Protein AF-A0A969K5K8-F1 (afdb_monomer_lite)

Secondary structure (DSSP, 8-state):
--------GGG-HHHHHHHHHHHHHHHHHHHHHHH-TTPPPEEEEEEEE-STTT--GGGTTSTT-HHHHHHHHHHHHHHHHHHH-SSPPEEEEEEESSSEEESSSS-BS-HHHHHHHHHHHHT-TTHHHHH-TT---HHHHHHHHHHHHHT--SSEEEEEEEE-S--SSPPPHHHHHHHHHTTPEEEEEEESS--HHHHHHHHHHHHTT--EEEE-GGGHHHIIIIIIHHHHT--HHHHHHHHHHHHHHHHHHTHHHIIIIIIIIIT---HHHHHHHHHHHHHHHHHHHHHHHHHHT--TTT---

Foldseek 3Di:
DPPPPCDPLCVDCLQVVLVVLLVVLVVQLVCCVPVVPLFFAAAEEEEEEPACVQHDLVCCCPPPGLNVLVLLLLLLLLVLQVPPDPFGHFYWYWYAFPAIDTLDPARDRNSVNSNVSNVVSSPPPCNCVRRVRNAGDVLNSLVVSLVRQLVDPRGAAEYEYEEQADHPDADDPVSLVVCVVSLYAYAYEHEHDDDPRLVVSQVSNVVSPHYYDYDHSVCSNVCSNPPRSCVNRDSVLSSLVSVLSSVLSVLSSCLVVQLPCPCCNPVVHDSVVSSVVSVVSSVVSNVVSVVCSCPPSRHCVVPSD

pLDDT: mean 87.35, std 10.32, range [35.12, 98.0]

Radius of gyration: 26.22 Å; chains: 1; bounding box: 60×34×88 Å

Sequence (305 aa):
MIHARSSPHFENPLFSVPAIALGLCLAIALLSALLGLGRPKVAVAIAIDLSSSTGNLAAYAEPGTLMNQEIEAVQAYLQQSSSTLKQPNEVKIFGFGGQTVPLTSGFLTDPKAAEAELIAKLDDSTLGSVLQPDSTNMNLAIAEASNALLQVQDRCRELLVVTDGNPTQPLEPQTLTQVIAQGIKINSIFVGVPDADLAKLGQMSTSTGGLLLASEASQLASSFKEKLFGNINSNIKWIIFWLGMAWISLMWMLILPLDRWVFQGMFGLKIDLAGRAALANALFWTTATLSVLWKVSGIPFINAC

Structure (mmCIF, N/CA/C/O backbone):
data_AF-A0A969K5K8-F1
#
_entry.id   AF-A0A969K5K8-F1
#
loop_
_atom_site.group_PDB
_atom_site.id
_atom_site.type_symbol
_atom_site.label_atom_id
_atom_site.label_alt_id
_atom_site.label_comp_id
_atom_site.label_asym_id
_atom_site.label_entity_id
_atom_site.label_seq_id
_atom_site.pdbx_PDB_ins_code
_atom_site.Cartn_x
_atom_site.Cartn_y
_atom_site.Cartn_z
_atom_site.occupancy
_atom_site.B_iso_or_equiv
_atom_site.auth_seq_id
_atom_site.auth_comp_id
_atom_site.auth_asym_id
_atom_site.auth_atom_id
_atom_site.pdbx_PDB_model_num
ATOM 1 N N . MET A 1 1 ? -31.318 1.787 59.613 1.00 35.84 1 MET A N 1
ATOM 2 C CA . MET A 1 1 ? -30.021 2.052 58.954 1.00 35.84 1 MET A CA 1
ATOM 3 C C . MET A 1 1 ? -29.475 0.732 58.443 1.00 35.84 1 MET A C 1
ATOM 5 O O . MET A 1 1 ? -28.943 -0.039 59.225 1.00 35.84 1 MET A O 1
ATOM 9 N N . ILE A 1 2 ? -29.684 0.426 57.163 1.00 35.12 2 ILE A N 1
ATOM 10 C CA . ILE A 1 2 ? -29.052 -0.731 56.524 1.00 35.12 2 ILE A CA 1
ATOM 11 C C . ILE A 1 2 ? -27.694 -0.231 56.040 1.00 35.12 2 ILE A C 1
ATOM 13 O O . ILE A 1 2 ? -27.636 0.675 55.211 1.00 35.12 2 ILE A O 1
ATOM 17 N N . HIS A 1 3 ? -26.609 -0.756 56.610 1.00 35.88 3 HIS A N 1
ATOM 18 C CA . HIS A 1 3 ? -25.269 -0.562 56.071 1.00 35.88 3 HIS A CA 1
ATOM 19 C C . HIS A 1 3 ? -25.241 -1.140 54.654 1.00 35.88 3 HIS A C 1
ATOM 21 O O . HIS A 1 3 ? -25.152 -2.353 54.466 1.00 35.88 3 HIS A O 1
ATOM 27 N N . ALA A 1 4 ? -25.352 -0.265 53.654 1.00 42.31 4 ALA A N 1
ATOM 28 C CA . ALA A 1 4 ? -25.034 -0.598 52.280 1.00 42.31 4 ALA A CA 1
ATOM 29 C C . ALA A 1 4 ? -23.541 -0.928 52.246 1.00 42.31 4 ALA A C 1
ATOM 31 O O . ALA A 1 4 ? -22.690 -0.041 52.274 1.00 42.31 4 ALA A O 1
ATOM 32 N N . ARG A 1 5 ? -23.227 -2.225 52.263 1.00 43.91 5 ARG A N 1
ATOM 33 C CA . ARG A 1 5 ? -21.885 -2.729 52.000 1.00 43.91 5 ARG A CA 1
ATOM 34 C C . ARG A 1 5 ? -21.534 -2.234 50.598 1.00 43.91 5 ARG A C 1
ATOM 36 O O . ARG A 1 5 ? -22.130 -2.682 49.623 1.00 43.91 5 ARG A O 1
ATOM 43 N N . SER A 1 6 ? -20.659 -1.237 50.508 1.00 52.44 6 SER A N 1
ATOM 44 C CA . SER A 1 6 ? -20.135 -0.752 49.238 1.00 52.44 6 SER A CA 1
ATOM 45 C C . SER A 1 6 ? -19.248 -1.852 48.669 1.00 52.44 6 SER A C 1
ATOM 47 O O . SER A 1 6 ? -18.047 -1.889 48.939 1.00 52.44 6 SER A O 1
ATOM 49 N N . SER A 1 7 ? -19.846 -2.799 47.949 1.00 52.22 7 SER A N 1
ATOM 50 C CA . SER A 1 7 ? -19.086 -3.718 47.112 1.00 52.22 7 SER A CA 1
ATOM 51 C C . SER A 1 7 ? -18.208 -2.859 46.202 1.00 52.22 7 SER A C 1
ATOM 53 O O . SER A 1 7 ? -18.736 -1.928 45.577 1.00 52.22 7 SER A O 1
ATOM 55 N N . PRO A 1 8 ? -16.886 -3.085 46.156 1.00 59.41 8 PRO A N 1
ATOM 56 C CA . PRO A 1 8 ? -16.021 -2.315 45.280 1.00 59.41 8 PRO A CA 1
ATOM 57 C C . PRO A 1 8 ? -16.555 -2.442 43.851 1.00 59.41 8 PRO A C 1
ATOM 59 O O . PRO A 1 8 ? -16.909 -3.533 43.410 1.00 59.41 8 PRO A O 1
ATOM 62 N N . HIS A 1 9 ? -16.646 -1.323 43.126 1.00 59.84 9 HIS A N 1
ATOM 63 C CA . HIS A 1 9 ? -17.237 -1.260 41.779 1.00 59.84 9 HIS A CA 1
ATOM 64 C C . HIS A 1 9 ? -16.674 -2.314 40.801 1.00 59.84 9 HIS A C 1
ATOM 66 O O . HIS A 1 9 ? -17.359 -2.704 39.859 1.00 59.84 9 HIS A O 1
ATOM 72 N N . PHE A 1 10 ? -15.467 -2.819 41.073 1.00 59.81 10 PHE A N 1
ATOM 73 C CA . PHE A 1 10 ? -14.793 -3.904 40.363 1.00 59.81 10 PHE A CA 1
ATOM 74 C C . PHE A 1 10 ? -15.482 -5.275 40.429 1.00 59.81 10 PHE A C 1
ATOM 76 O O . PHE A 1 10 ? -15.247 -6.092 39.548 1.00 59.81 10 PHE A O 1
ATOM 83 N N . GLU A 1 11 ? -16.333 -5.552 41.417 1.00 72.38 11 GLU A N 1
ATOM 84 C CA . GLU A 1 11 ? -17.063 -6.829 41.485 1.00 72.38 11 GLU A CA 1
ATOM 85 C C . GLU A 1 11 ? -18.333 -6.828 40.622 1.00 72.38 11 GLU A C 1
ATOM 87 O O . GLU A 1 11 ? -18.906 -7.885 40.367 1.00 72.38 11 GLU A O 1
ATOM 92 N N . ASN A 1 12 ? -18.785 -5.661 40.144 1.00 81.44 12 ASN A N 1
ATOM 93 C CA . ASN A 1 12 ? -19.979 -5.575 39.312 1.00 81.44 12 ASN A CA 1
ATOM 94 C C . ASN A 1 12 ? -19.656 -5.976 37.857 1.00 81.44 12 ASN A C 1
ATOM 96 O O . ASN A 1 12 ? -18.869 -5.277 37.213 1.00 81.44 12 ASN A O 1
ATOM 100 N N . PRO A 1 13 ? -20.301 -7.020 37.294 1.00 86.06 13 PRO A N 1
ATOM 101 C CA . PRO A 1 13 ? -20.073 -7.456 35.913 1.00 86.06 13 PRO A CA 1
ATOM 102 C C . PRO A 1 13 ? -20.296 -6.362 34.862 1.00 86.06 13 PRO A C 1
ATOM 104 O O . PRO A 1 13 ? -19.615 -6.350 33.840 1.00 86.06 13 PRO A O 1
ATOM 107 N N . LEU A 1 14 ? -21.204 -5.412 35.124 1.00 84.50 14 LEU A N 1
ATOM 108 C CA . LEU A 1 14 ? -21.476 -4.268 34.242 1.00 84.50 14 LEU A CA 1
ATOM 109 C C . LEU A 1 14 ? -20.302 -3.285 34.155 1.00 84.50 14 LEU A C 1
ATOM 111 O O . LEU A 1 14 ? -20.265 -2.463 33.247 1.00 84.50 14 LEU A O 1
ATOM 115 N N . PHE A 1 15 ? -19.353 -3.359 35.086 1.00 87.69 15 PHE A N 1
ATOM 116 C CA . PHE A 1 15 ? -18.132 -2.564 35.075 1.00 87.69 15 PHE A CA 1
ATOM 117 C C . PHE A 1 15 ? -16.907 -3.413 34.730 1.00 87.69 15 PHE A C 1
ATOM 119 O O . PHE A 1 15 ? -16.111 -3.022 33.879 1.00 87.69 15 PHE A O 1
ATOM 126 N N . SER A 1 16 ? -16.757 -4.586 35.351 1.00 89.19 16 SER A N 1
ATOM 127 C CA . SER A 1 16 ? -15.554 -5.411 35.216 1.00 89.19 16 SER A CA 1
ATOM 128 C C . SER A 1 16 ? -15.386 -6.018 33.827 1.00 89.19 16 SER A C 1
ATOM 130 O O . SER A 1 16 ? -14.277 -5.992 33.296 1.00 89.19 16 SER A O 1
ATOM 132 N N . VAL A 1 17 ? -16.462 -6.501 33.195 1.00 92.12 17 VAL A N 1
ATOM 133 C CA . VAL A 1 17 ? -16.381 -7.078 31.843 1.00 92.12 17 VAL A CA 1
ATOM 134 C C . VAL A 1 17 ? -15.990 -6.012 30.809 1.00 92.12 17 VAL A C 1
ATOM 136 O O . VAL A 1 17 ? -15.003 -6.230 30.100 1.00 92.12 17 VAL A O 1
ATOM 139 N N . PRO A 1 18 ? -16.654 -4.837 30.738 1.00 93.56 18 PRO A N 1
ATOM 140 C CA . PRO A 1 18 ? -16.216 -3.769 29.840 1.00 93.56 18 PRO A CA 1
ATOM 141 C C . PRO A 1 18 ? -14.815 -3.238 30.159 1.00 93.56 18 PRO A C 1
ATOM 143 O O . PRO A 1 18 ? -14.067 -2.928 29.238 1.00 93.56 18 PRO A O 1
ATOM 146 N N . ALA A 1 19 ? -14.418 -3.174 31.435 1.00 93.25 19 ALA A N 1
ATOM 147 C CA . ALA A 1 19 ? -13.073 -2.741 31.817 1.00 93.25 19 ALA A CA 1
ATOM 148 C C . ALA A 1 19 ? -11.980 -3.714 31.334 1.00 93.25 19 ALA A C 1
ATOM 150 O O . ALA A 1 19 ? -10.950 -3.277 30.820 1.00 93.25 19 ALA A O 1
ATOM 151 N N . ILE A 1 20 ? -12.207 -5.029 31.443 1.00 94.75 20 ILE A N 1
ATOM 152 C CA . ILE A 1 20 ? -11.295 -6.046 30.894 1.00 94.75 20 ILE A CA 1
ATOM 153 C C . ILE A 1 20 ? -11.230 -5.923 29.368 1.00 94.75 20 ILE A C 1
ATOM 155 O O . ILE A 1 20 ? -10.137 -5.893 28.802 1.00 94.75 20 ILE A O 1
ATOM 159 N N . ALA A 1 21 ? -12.383 -5.801 28.701 1.00 96.56 21 ALA A N 1
ATOM 160 C CA . ALA A 1 21 ? -12.446 -5.632 27.251 1.00 96.56 21 ALA A CA 1
ATOM 161 C C . ALA A 1 21 ? -11.709 -4.365 26.782 1.00 96.56 21 ALA A C 1
ATOM 163 O O . ALA A 1 21 ? -10.950 -4.426 25.815 1.00 96.56 21 ALA A O 1
ATOM 164 N N . LEU A 1 22 ? -11.859 -3.249 27.502 1.00 97.38 22 LEU A N 1
ATOM 165 C CA . LEU A 1 22 ? -11.126 -2.006 27.262 1.00 97.38 22 LEU A CA 1
ATOM 166 C C . LEU A 1 22 ? -9.614 -2.235 27.342 1.00 97.38 22 LEU A C 1
ATOM 168 O O . LEU A 1 22 ? -8.892 -1.878 26.412 1.00 97.38 22 LEU A O 1
ATOM 172 N N . GLY A 1 23 ? -9.142 -2.860 28.427 1.00 97.25 23 GLY A N 1
ATOM 173 C CA . GLY A 1 23 ? -7.725 -3.166 28.620 1.00 97.25 23 GLY A CA 1
ATOM 174 C C . GLY A 1 23 ? -7.155 -4.034 27.498 1.00 97.25 23 GLY A C 1
ATOM 175 O O . GLY A 1 23 ? -6.094 -3.721 26.957 1.00 97.25 23 GLY A O 1
ATOM 176 N N . LEU A 1 24 ? -7.886 -5.074 27.088 1.00 97.25 24 LEU A N 1
ATOM 177 C CA . LEU A 1 24 ? -7.495 -5.937 25.972 1.00 97.25 24 LEU A CA 1
ATOM 178 C C . LEU A 1 24 ? -7.455 -5.176 24.642 1.00 97.25 24 LEU A C 1
ATOM 180 O O . LEU A 1 24 ? -6.465 -5.274 23.922 1.00 97.25 24 LEU A O 1
ATOM 184 N N . CYS A 1 25 ? -8.483 -4.387 24.321 1.00 97.19 25 CYS A N 1
ATOM 185 C CA . CYS A 1 25 ? -8.526 -3.617 23.075 1.00 97.19 25 CYS A CA 1
ATOM 186 C C . CYS A 1 25 ? -7.370 -2.612 22.991 1.00 97.19 25 CYS A C 1
ATOM 188 O O . CYS A 1 25 ? -6.716 -2.516 21.955 1.00 97.19 25 CYS A O 1
ATOM 190 N N . LEU A 1 26 ? -7.069 -1.905 24.086 1.00 97.69 26 LEU A N 1
ATOM 191 C CA . LEU A 1 26 ? -5.940 -0.973 24.149 1.00 97.69 26 LEU A CA 1
ATOM 192 C C . LEU A 1 26 ? -4.594 -1.692 24.024 1.00 97.69 26 LEU A C 1
ATOM 194 O O . LEU A 1 26 ? -3.724 -1.227 23.288 1.00 97.69 26 LEU A O 1
ATOM 198 N N . ALA A 1 27 ? -4.428 -2.838 24.689 1.00 96.75 27 ALA A N 1
ATOM 199 C CA . ALA A 1 27 ? -3.219 -3.643 24.567 1.00 96.75 27 ALA A CA 1
ATOM 200 C C . ALA A 1 27 ? -3.011 -4.118 23.121 1.00 96.75 27 ALA A C 1
ATOM 202 O O . ALA A 1 27 ? -1.913 -3.983 22.586 1.00 96.75 27 ALA A O 1
ATOM 203 N N . ILE A 1 28 ? -4.059 -4.608 22.451 1.00 95.50 28 ILE A N 1
ATOM 204 C CA . ILE A 1 28 ? -3.964 -5.055 21.056 1.00 95.50 28 ILE A CA 1
ATOM 205 C C . ILE A 1 28 ? -3.717 -3.870 20.110 1.00 95.50 28 ILE A C 1
ATOM 207 O O . ILE A 1 28 ? -2.905 -3.997 19.192 1.00 95.50 28 ILE A O 1
ATOM 211 N N . ALA A 1 29 ? -4.343 -2.709 20.334 1.00 95.12 29 ALA A N 1
ATOM 212 C CA . ALA A 1 29 ? -4.074 -1.495 19.559 1.00 95.12 29 ALA A CA 1
ATOM 213 C C . ALA A 1 29 ? -2.600 -1.072 19.676 1.00 95.12 29 ALA A C 1
ATOM 215 O O . ALA A 1 29 ? -1.947 -0.812 18.664 1.00 95.12 29 ALA A O 1
ATOM 216 N N . LEU A 1 30 ? -2.056 -1.077 20.897 1.00 95.25 30 LEU A N 1
ATOM 217 C CA . LEU A 1 30 ? -0.656 -0.754 21.163 1.00 95.25 30 LEU A CA 1
ATOM 218 C C . LEU A 1 30 ? 0.293 -1.770 20.517 1.00 95.25 30 LEU A C 1
ATOM 220 O O . LEU A 1 30 ? 1.249 -1.381 19.852 1.00 95.25 30 LEU A O 1
ATOM 224 N N . LEU A 1 31 ? 0.019 -3.068 20.658 1.00 92.75 31 LEU A N 1
ATOM 225 C CA . LEU A 1 31 ? 0.810 -4.118 20.012 1.00 92.75 31 LEU A CA 1
ATOM 226 C C . LEU A 1 31 ? 0.747 -4.014 18.485 1.00 92.75 31 LEU A C 1
ATOM 228 O O . LEU A 1 31 ? 1.755 -4.232 17.817 1.00 92.75 31 LEU A O 1
ATOM 232 N N . SER A 1 32 ? -0.403 -3.636 17.925 1.00 91.06 32 SER A N 1
ATOM 233 C CA . SER A 1 32 ? -0.538 -3.369 16.491 1.00 91.06 32 SER A CA 1
ATOM 234 C C . SER A 1 32 ? 0.348 -2.197 16.075 1.00 91.06 32 SER A C 1
ATOM 236 O O . SER A 1 32 ? 1.109 -2.333 15.120 1.00 91.06 32 SER A O 1
ATOM 238 N N . ALA A 1 33 ? 0.342 -1.093 16.821 1.00 89.50 33 ALA A N 1
ATOM 239 C CA . ALA A 1 33 ? 1.194 0.061 16.538 1.00 89.50 33 ALA A CA 1
ATOM 240 C C . ALA A 1 33 ? 2.699 -0.253 16.651 1.00 89.50 33 ALA A C 1
ATOM 242 O O . ALA A 1 33 ? 3.472 0.138 15.781 1.00 89.50 33 ALA A O 1
ATOM 243 N N . LEU A 1 34 ? 3.117 -0.983 17.691 1.00 90.19 34 LEU A N 1
ATOM 244 C CA . LEU A 1 34 ? 4.534 -1.249 17.969 1.00 90.19 34 LEU A CA 1
ATOM 245 C C . LEU A 1 34 ? 5.121 -2.389 17.130 1.00 90.19 34 LEU A C 1
ATOM 247 O O . LEU A 1 34 ? 6.271 -2.316 16.707 1.00 90.19 34 LEU A O 1
ATOM 251 N N . LEU A 1 35 ? 4.356 -3.460 16.908 1.00 88.44 35 LEU A N 1
ATOM 252 C CA . LEU A 1 35 ? 4.847 -4.681 16.259 1.00 88.44 35 LEU A CA 1
ATOM 253 C C . LEU A 1 35 ? 4.376 -4.826 14.808 1.00 88.44 35 LEU A C 1
ATOM 255 O O . LEU A 1 35 ? 4.747 -5.796 14.145 1.00 88.44 35 LEU A O 1
ATOM 259 N N . GLY A 1 36 ? 3.536 -3.909 14.320 1.00 84.38 36 GLY A N 1
ATOM 260 C CA . GLY A 1 36 ? 2.937 -4.014 12.992 1.00 84.38 36 GLY A CA 1
ATOM 261 C C . GLY A 1 36 ? 1.972 -5.197 12.868 1.00 84.38 36 GLY A C 1
ATOM 262 O O . GLY A 1 36 ? 1.890 -5.807 11.801 1.00 84.38 36 GLY A O 1
ATOM 263 N N . LEU A 1 37 ? 1.270 -5.578 13.945 1.00 85.62 37 LEU A N 1
ATOM 264 C CA . LEU A 1 37 ? 0.261 -6.640 13.853 1.00 85.62 37 LEU A CA 1
ATOM 265 C C . LEU A 1 37 ? -0.858 -6.215 12.901 1.00 85.62 37 LEU A C 1
ATOM 267 O O . LEU A 1 37 ? -1.335 -5.082 12.956 1.00 85.62 37 LEU A O 1
ATOM 271 N N . GLY A 1 38 ? -1.261 -7.135 12.026 1.00 84.50 38 GLY A N 1
ATOM 272 C CA . GLY A 1 38 ? -2.307 -6.883 11.040 1.00 84.50 38 GLY A CA 1
ATOM 273 C C . GLY A 1 38 ? -1.844 -6.155 9.775 1.00 84.50 38 GLY A C 1
ATOM 274 O O . GLY A 1 38 ? -2.692 -5.752 8.984 1.00 84.50 38 GLY A O 1
ATOM 275 N N . ARG A 1 39 ? -0.531 -5.986 9.546 1.00 88.88 39 ARG A N 1
ATOM 276 C CA . ARG A 1 39 ? -0.039 -5.539 8.231 1.00 88.88 39 ARG A CA 1
ATOM 277 C C . ARG A 1 39 ? -0.521 -6.504 7.137 1.00 88.88 39 ARG A C 1
ATOM 279 O O . ARG A 1 39 ? -0.385 -7.719 7.324 1.00 88.88 39 ARG A O 1
ATOM 286 N N . PRO A 1 40 ? -1.090 -5.996 6.032 1.00 88.94 40 PRO A N 1
ATOM 287 C CA . PRO A 1 40 ? -1.566 -6.849 4.956 1.00 88.94 40 PRO A CA 1
ATOM 288 C C . PRO A 1 40 ? -0.398 -7.526 4.237 1.00 88.94 40 PRO A C 1
ATOM 290 O O . PRO A 1 40 ? 0.715 -7.002 4.194 1.00 88.94 40 PRO A O 1
ATOM 293 N N . LYS A 1 41 ? -0.663 -8.682 3.627 1.00 91.69 41 LYS A N 1
ATOM 294 C CA . LYS A 1 41 ? 0.229 -9.217 2.597 1.00 91.69 41 LYS A CA 1
ATOM 295 C C . LYS A 1 41 ? -0.027 -8.437 1.318 1.00 91.69 41 LYS A C 1
ATOM 297 O O . LYS A 1 41 ? -1.180 -8.330 0.906 1.00 91.69 41 LYS A O 1
ATOM 302 N N . VAL A 1 42 ? 1.022 -7.926 0.687 1.00 94.69 42 VAL A N 1
ATOM 303 C CA . VAL A 1 42 ? 0.882 -7.079 -0.501 1.00 94.69 42 VAL A CA 1
ATOM 304 C C . VAL A 1 42 ? 1.589 -7.707 -1.697 1.00 94.69 42 VAL A C 1
ATOM 306 O O . VAL A 1 42 ? 2.637 -8.347 -1.550 1.00 94.69 42 VAL A O 1
ATOM 309 N N . ALA A 1 43 ? 0.975 -7.542 -2.865 1.00 96.75 43 ALA A N 1
ATOM 310 C CA . ALA A 1 43 ? 1.567 -7.716 -4.178 1.00 96.75 43 ALA A CA 1
ATOM 311 C C . ALA A 1 43 ? 1.606 -6.356 -4.882 1.00 96.75 43 ALA A C 1
ATOM 313 O O . ALA A 1 43 ? 0.588 -5.666 -4.962 1.00 96.75 43 ALA A O 1
ATOM 314 N N . VAL A 1 44 ? 2.785 -5.968 -5.356 1.00 96.81 44 VAL A N 1
ATOM 315 C CA . VAL A 1 44 ? 3.048 -4.658 -5.942 1.00 96.81 44 VAL A CA 1
ATOM 316 C C . VAL A 1 44 ? 3.544 -4.829 -7.363 1.00 96.81 44 VAL A C 1
ATOM 318 O O . VAL A 1 44 ? 4.590 -5.434 -7.590 1.00 96.81 44 VAL A O 1
ATOM 321 N N . ALA A 1 45 ? 2.793 -4.297 -8.321 1.00 97.62 45 ALA A N 1
ATOM 322 C CA . ALA A 1 45 ? 3.292 -4.113 -9.674 1.00 97.62 45 ALA A CA 1
ATOM 323 C C . ALA A 1 45 ? 3.843 -2.692 -9.789 1.00 97.62 45 ALA A C 1
ATOM 325 O O . ALA A 1 45 ? 3.118 -1.742 -9.511 1.00 97.62 45 ALA A O 1
ATOM 326 N N . ILE A 1 46 ? 5.111 -2.543 -10.159 1.00 96.62 46 ILE A N 1
ATOM 327 C CA . ILE A 1 46 ? 5.750 -1.239 -10.351 1.00 96.62 46 ILE A CA 1
ATOM 328 C C . ILE A 1 46 ? 5.924 -1.025 -11.852 1.00 96.62 46 ILE A C 1
ATOM 330 O O . ILE A 1 46 ? 6.637 -1.794 -12.485 1.00 96.62 46 ILE A O 1
ATOM 334 N N . ALA A 1 47 ? 5.268 -0.017 -12.415 1.00 95.56 47 ALA A N 1
ATOM 335 C CA . ALA A 1 47 ? 5.405 0.410 -13.800 1.00 95.56 47 ALA A CA 1
ATOM 336 C C . ALA A 1 47 ? 6.251 1.689 -13.849 1.00 95.56 47 ALA A C 1
ATOM 338 O O . ALA A 1 47 ? 5.849 2.715 -13.296 1.00 95.56 47 ALA A O 1
ATOM 339 N N . ILE A 1 48 ? 7.417 1.59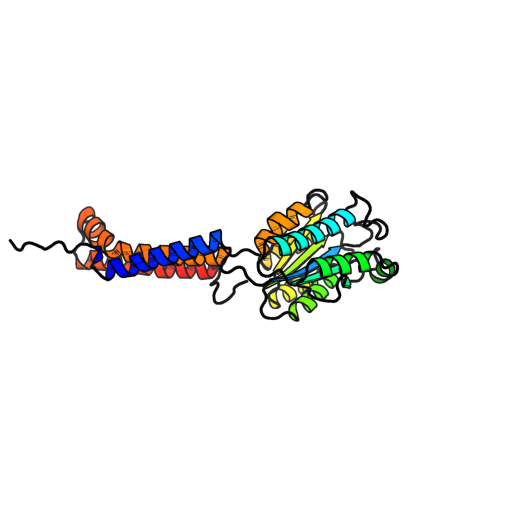6 -14.484 1.00 93.38 48 ILE A N 1
ATOM 340 C CA . ILE A 1 48 ? 8.414 2.663 -14.603 1.00 93.38 48 ILE A CA 1
ATOM 341 C C . ILE A 1 48 ? 8.422 3.175 -16.042 1.00 93.38 48 ILE A C 1
ATOM 343 O O . ILE A 1 48 ? 8.470 2.372 -16.978 1.00 93.38 48 ILE A O 1
ATOM 347 N N . ASP A 1 49 ? 8.372 4.490 -16.207 1.00 90.12 49 ASP A N 1
ATOM 348 C CA . ASP A 1 49 ? 8.398 5.147 -17.508 1.00 90.12 49 ASP A CA 1
ATOM 349 C C . ASP A 1 49 ? 9.828 5.177 -18.063 1.00 90.12 49 ASP A C 1
ATOM 351 O O . ASP A 1 49 ? 10.689 5.920 -17.607 1.00 90.12 49 ASP A O 1
ATOM 355 N N . LEU A 1 50 ? 10.098 4.335 -19.058 1.00 89.25 50 LEU A N 1
ATOM 356 C CA . LEU A 1 50 ? 11.399 4.223 -19.725 1.00 89.25 50 LEU A CA 1
ATOM 357 C C . LEU A 1 50 ? 11.361 4.827 -21.138 1.00 89.25 50 LEU A C 1
ATOM 359 O O . LEU A 1 50 ? 12.129 4.420 -22.017 1.00 89.25 50 LEU A O 1
ATOM 363 N N . SER A 1 51 ? 10.416 5.735 -21.389 1.00 83.88 51 SER A N 1
ATOM 364 C CA . SER A 1 51 ? 10.319 6.456 -22.655 1.00 83.88 51 SER A CA 1
ATOM 365 C C . SER A 1 51 ? 11.465 7.460 -22.830 1.00 83.88 51 SER A C 1
ATOM 367 O O . SER A 1 51 ? 12.178 7.822 -21.896 1.00 83.88 51 SER A O 1
ATOM 369 N N . SER A 1 52 ? 11.682 7.934 -24.056 1.00 78.06 52 SER A N 1
ATOM 370 C CA . SER A 1 52 ? 12.789 8.840 -24.367 1.00 78.06 52 SER A CA 1
ATOM 371 C C . SER A 1 52 ? 12.647 10.217 -23.709 1.00 78.06 52 SER A C 1
ATOM 373 O O . SER A 1 52 ? 13.633 10.956 -23.645 1.00 78.06 52 SER A O 1
ATOM 375 N N . SER A 1 53 ? 11.467 10.555 -23.172 1.00 69.31 53 SER A N 1
ATOM 376 C CA . SER A 1 53 ? 11.271 11.753 -22.350 1.00 69.31 53 SER A CA 1
ATOM 377 C C . SER A 1 53 ? 11.877 11.619 -20.949 1.00 69.31 53 SER A C 1
ATOM 379 O O . SER A 1 53 ? 12.328 12.627 -20.401 1.00 69.31 53 SER A O 1
ATOM 381 N N . THR A 1 54 ? 12.005 10.396 -20.415 1.00 57.97 54 THR A N 1
ATOM 382 C CA . THR A 1 54 ? 12.648 10.133 -19.115 1.00 57.97 54 THR A CA 1
ATOM 383 C C . THR A 1 54 ? 14.157 9.898 -19.211 1.00 57.97 54 THR A C 1
ATOM 385 O O . THR A 1 54 ? 14.882 10.018 -18.216 1.00 57.97 54 THR A O 1
ATOM 388 N N . GLY A 1 55 ? 14.668 9.645 -20.419 1.00 65.56 55 GLY A N 1
ATOM 389 C CA . GLY A 1 55 ? 16.095 9.607 -20.727 1.00 65.56 55 GLY A CA 1
ATOM 390 C C . GLY A 1 55 ? 16.456 8.614 -21.833 1.00 65.56 55 GLY A C 1
ATOM 391 O O . GLY A 1 55 ? 15.604 8.004 -22.469 1.00 65.56 55 GLY A O 1
ATOM 392 N N . ASN A 1 56 ? 17.755 8.433 -22.078 1.00 74.81 56 ASN A N 1
ATOM 393 C CA . ASN A 1 56 ? 18.243 7.368 -22.958 1.00 74.81 56 ASN A CA 1
ATOM 394 C C . ASN A 1 56 ? 18.432 6.093 -22.138 1.00 74.81 56 ASN A C 1
ATOM 396 O O . ASN A 1 56 ? 19.220 6.121 -21.200 1.00 74.81 56 ASN A O 1
ATOM 400 N N . LEU A 1 57 ? 17.799 4.980 -22.528 1.00 77.25 57 LEU A N 1
ATOM 401 C CA . LEU A 1 57 ? 17.925 3.680 -21.858 1.00 77.25 57 LEU A CA 1
ATOM 402 C C . LEU A 1 57 ? 19.390 3.266 -21.610 1.00 77.25 57 LEU A C 1
ATOM 404 O O . LEU A 1 57 ? 19.700 2.718 -20.563 1.00 77.25 57 LEU A O 1
ATOM 408 N N . ALA A 1 58 ? 20.314 3.601 -22.518 1.00 72.81 58 ALA A N 1
ATOM 409 C CA . ALA A 1 58 ? 21.745 3.321 -22.351 1.00 72.81 58 ALA A CA 1
ATOM 410 C C . ALA A 1 58 ? 22.409 4.085 -21.182 1.00 72.81 58 ALA A C 1
ATOM 412 O O . ALA A 1 58 ? 23.498 3.720 -20.749 1.00 72.81 58 ALA A O 1
ATOM 413 N N . ALA A 1 59 ? 21.754 5.130 -20.674 1.00 70.94 59 ALA A N 1
ATOM 414 C CA . ALA A 1 59 ? 22.200 5.998 -19.589 1.00 70.94 59 ALA A CA 1
ATOM 415 C C . ALA A 1 59 ? 21.450 5.739 -18.265 1.00 70.94 59 ALA A C 1
ATOM 417 O O . ALA A 1 59 ? 21.514 6.559 -17.354 1.00 70.94 59 ALA A O 1
ATOM 418 N N . TYR A 1 60 ? 20.748 4.607 -18.113 1.00 75.94 60 TYR A N 1
ATOM 419 C CA . TYR A 1 60 ? 20.001 4.295 -16.879 1.00 75.94 60 TYR A CA 1
ATOM 420 C C . TYR A 1 60 ? 20.896 4.213 -15.631 1.00 75.94 60 TYR A C 1
ATOM 422 O O . TYR A 1 60 ? 20.445 4.452 -14.511 1.00 75.94 60 TYR A O 1
ATOM 430 N N . ALA A 1 61 ? 22.175 3.892 -15.825 1.00 76.62 61 ALA A N 1
ATOM 431 C CA . ALA A 1 61 ? 23.183 3.860 -14.774 1.00 76.62 61 ALA A CA 1
ATOM 432 C C . ALA A 1 61 ? 23.929 5.199 -14.607 1.00 76.62 61 ALA A C 1
ATOM 434 O O . ALA A 1 61 ? 24.790 5.302 -13.734 1.00 76.62 61 ALA A O 1
ATOM 435 N N . GLU A 1 62 ? 23.647 6.216 -15.432 1.00 81.00 62 GLU A N 1
ATOM 436 C CA . GLU A 1 62 ? 24.290 7.527 -15.326 1.00 81.00 62 GLU A CA 1
ATOM 437 C C . GLU A 1 62 ? 23.672 8.335 -14.172 1.00 81.00 62 GLU A C 1
ATOM 439 O O . GLU A 1 62 ? 22.473 8.647 -14.213 1.00 81.00 62 GLU A O 1
ATOM 444 N N . PRO A 1 63 ? 24.469 8.708 -13.149 1.00 80.31 63 PRO A N 1
ATOM 445 C CA . PRO A 1 63 ? 23.958 9.421 -11.986 1.00 80.31 63 PRO A CA 1
ATOM 446 C C . PRO A 1 63 ? 23.313 10.758 -12.351 1.00 80.31 63 PRO A C 1
ATOM 448 O O . PRO A 1 63 ? 23.871 11.548 -13.112 1.00 80.31 63 PRO A O 1
ATOM 451 N N . GLY A 1 64 ? 22.167 11.046 -11.734 1.00 74.19 64 GLY A N 1
ATOM 452 C CA . GLY A 1 64 ? 21.475 12.330 -11.883 1.00 74.19 64 GLY A CA 1
ATOM 453 C C . GLY A 1 64 ? 20.521 12.419 -13.076 1.00 74.19 64 GLY A C 1
ATOM 454 O O . GLY A 1 64 ? 19.901 13.467 -13.258 1.00 74.19 64 GLY A O 1
ATOM 455 N N . THR A 1 65 ? 20.364 11.345 -13.855 1.00 82.50 65 THR A N 1
ATOM 456 C CA . THR A 1 65 ? 19.266 11.223 -14.826 1.00 82.50 65 THR A CA 1
ATOM 457 C C . THR A 1 65 ? 17.960 10.835 -14.120 1.00 82.50 65 THR A C 1
ATOM 459 O O . THR A 1 65 ? 17.984 10.226 -13.048 1.00 82.50 65 THR A O 1
ATOM 462 N N . LEU A 1 66 ? 16.810 11.184 -14.712 1.00 82.81 66 LEU A N 1
ATOM 463 C CA . LEU A 1 66 ? 15.497 10.832 -14.156 1.00 82.81 66 LEU A CA 1
ATOM 464 C C . LEU A 1 66 ? 15.329 9.311 -14.079 1.00 82.81 66 LEU A C 1
ATOM 466 O O . LEU A 1 66 ? 15.048 8.782 -13.009 1.00 82.81 66 LEU A O 1
ATOM 470 N N . MET A 1 67 ? 15.603 8.608 -15.177 1.00 85.31 67 MET A N 1
ATOM 471 C CA . MET A 1 67 ? 15.545 7.148 -15.208 1.00 85.31 67 MET A CA 1
ATOM 472 C C . MET A 1 67 ? 16.462 6.500 -14.155 1.00 85.31 67 MET A C 1
ATOM 474 O O . MET A 1 67 ? 16.038 5.569 -13.477 1.00 85.31 67 MET A O 1
ATOM 478 N N . ASN A 1 68 ? 17.685 7.003 -13.942 1.00 86.12 68 ASN A N 1
ATOM 479 C CA . ASN A 1 68 ? 18.544 6.497 -12.866 1.00 86.12 68 ASN A CA 1
ATOM 480 C C . ASN A 1 68 ? 17.883 6.636 -11.485 1.00 86.12 68 ASN A C 1
ATOM 482 O O . ASN A 1 68 ? 17.874 5.684 -10.709 1.00 86.12 68 ASN A O 1
ATOM 486 N N . GLN A 1 69 ? 17.263 7.782 -11.204 1.00 86.88 69 GLN A N 1
ATOM 487 C CA . GLN A 1 69 ? 16.573 8.029 -9.936 1.00 86.88 69 GLN A CA 1
ATOM 488 C C . GLN A 1 69 ? 15.312 7.168 -9.766 1.00 86.88 69 GLN A C 1
ATOM 490 O O . GLN A 1 69 ? 14.992 6.763 -8.647 1.00 86.88 69 GLN A O 1
ATOM 495 N N . GLU A 1 70 ? 14.617 6.840 -10.857 1.00 88.25 70 GLU A N 1
ATOM 496 C CA . GLU A 1 70 ? 13.512 5.876 -10.861 1.00 88.25 70 GLU A CA 1
ATOM 497 C C . GLU A 1 70 ? 13.971 4.471 -10.488 1.00 88.25 70 GLU A C 1
ATOM 499 O O . GLU A 1 70 ? 13.389 3.853 -9.590 1.00 88.25 70 GLU A O 1
ATOM 504 N N . ILE A 1 71 ? 15.054 3.996 -11.106 1.00 90.00 71 ILE A N 1
ATOM 505 C CA . ILE A 1 71 ? 15.649 2.699 -10.774 1.00 90.00 71 ILE A CA 1
ATOM 506 C C . ILE A 1 71 ? 16.130 2.679 -9.317 1.00 90.00 71 ILE A C 1
ATOM 508 O O . ILE A 1 71 ? 15.782 1.754 -8.578 1.00 90.00 71 ILE A O 1
ATOM 512 N N . GLU A 1 72 ? 16.832 3.720 -8.859 1.00 89.62 72 GLU A N 1
ATOM 513 C CA . GLU A 1 72 ? 17.273 3.841 -7.463 1.00 89.62 72 GLU A CA 1
ATOM 514 C C . GLU A 1 72 ? 16.096 3.820 -6.478 1.00 89.62 72 GLU A C 1
ATOM 516 O O . GLU A 1 72 ? 16.177 3.203 -5.413 1.00 89.62 72 GLU A O 1
ATOM 521 N N . ALA A 1 73 ? 14.971 4.454 -6.814 1.00 89.25 73 ALA A N 1
ATOM 522 C CA . ALA A 1 73 ? 13.790 4.445 -5.958 1.00 89.25 73 ALA A CA 1
ATOM 523 C C . ALA A 1 73 ? 13.130 3.063 -5.878 1.00 89.25 73 ALA A C 1
ATOM 525 O O . ALA A 1 73 ? 12.682 2.653 -4.800 1.00 89.25 73 ALA A O 1
ATOM 526 N N . VAL A 1 74 ? 13.114 2.312 -6.983 1.00 92.81 74 VAL A N 1
ATOM 527 C CA . VAL A 1 74 ? 12.657 0.917 -6.991 1.00 92.81 74 VAL A CA 1
ATOM 528 C C . VAL A 1 74 ? 13.579 0.041 -6.144 1.00 92.81 74 VAL A C 1
ATOM 530 O O . VAL A 1 74 ? 13.092 -0.710 -5.295 1.00 92.81 74 VAL A O 1
ATOM 533 N N . GLN A 1 75 ? 14.898 0.182 -6.281 1.00 93.12 75 GLN A N 1
ATOM 534 C CA . GLN A 1 75 ? 15.870 -0.522 -5.437 1.00 93.12 75 GLN A CA 1
ATOM 535 C C . GLN A 1 75 ? 15.692 -0.169 -3.954 1.00 93.12 75 GLN A C 1
ATOM 537 O O . GLN A 1 75 ? 15.640 -1.057 -3.099 1.00 93.12 75 GLN A O 1
ATOM 542 N N . ALA A 1 76 ? 15.495 1.112 -3.632 1.00 91.12 76 ALA A N 1
ATOM 543 C CA . ALA A 1 76 ? 15.226 1.563 -2.270 1.00 91.12 76 ALA A CA 1
ATOM 544 C C . ALA A 1 76 ? 13.931 0.954 -1.703 1.00 91.12 76 ALA A C 1
ATOM 546 O O . ALA A 1 76 ? 13.891 0.563 -0.533 1.00 91.12 76 ALA A O 1
ATOM 547 N N . TYR A 1 77 ? 12.882 0.820 -2.520 1.00 92.69 77 TYR A N 1
ATOM 548 C CA . TYR A 1 77 ? 11.644 0.141 -2.137 1.00 92.69 77 TYR A CA 1
ATOM 549 C C . TYR A 1 77 ? 11.869 -1.348 -1.837 1.00 92.69 77 TYR A C 1
ATOM 551 O O . TYR A 1 77 ? 11.426 -1.850 -0.799 1.00 92.69 77 TYR A O 1
ATOM 559 N N . LEU A 1 78 ? 12.594 -2.052 -2.710 1.00 93.56 78 LEU A N 1
ATOM 560 C CA . LEU A 1 78 ? 12.962 -3.461 -2.537 1.00 93.56 78 LEU A CA 1
ATOM 561 C C . LEU A 1 78 ? 13.782 -3.674 -1.248 1.00 93.56 78 LEU A C 1
ATOM 563 O O . LEU A 1 78 ? 13.484 -4.560 -0.434 1.00 93.56 78 LEU A O 1
ATOM 567 N N . GLN A 1 79 ? 14.764 -2.809 -0.996 1.00 92.31 79 GLN A N 1
ATOM 568 C CA . GLN A 1 79 ? 15.576 -2.836 0.219 1.00 92.31 79 GLN A CA 1
ATOM 569 C C . GLN A 1 79 ? 14.749 -2.533 1.482 1.00 92.31 79 GLN A C 1
ATOM 571 O O . GLN A 1 79 ? 14.919 -3.173 2.525 1.00 92.31 79 GLN A O 1
ATOM 576 N N . GLN A 1 80 ? 13.810 -1.591 1.409 1.00 91.12 80 GLN A N 1
ATOM 577 C CA . GLN A 1 80 ? 12.906 -1.288 2.518 1.00 91.12 80 GLN A CA 1
ATOM 578 C C . GLN A 1 80 ? 11.980 -2.477 2.832 1.00 91.12 80 GLN A C 1
ATOM 580 O O . GLN A 1 80 ? 11.769 -2.804 4.003 1.00 91.12 80 GLN A O 1
ATOM 585 N N . SER A 1 81 ? 11.487 -3.169 1.799 1.00 89.81 81 SER A N 1
ATOM 586 C CA . SER A 1 81 ? 10.663 -4.379 1.921 1.00 89.81 81 SER A CA 1
ATOM 587 C C . SER A 1 81 ? 11.384 -5.490 2.691 1.00 89.81 81 SER A C 1
ATOM 589 O O . SER A 1 81 ? 10.833 -6.014 3.659 1.00 89.81 81 SER A O 1
ATOM 591 N N . SER A 1 82 ? 12.643 -5.788 2.342 1.00 89.06 82 SER A N 1
ATOM 592 C CA . SER A 1 82 ? 13.445 -6.809 3.046 1.00 89.06 82 SER A CA 1
ATOM 593 C C . SER A 1 82 ? 13.809 -6.437 4.483 1.00 89.06 82 SER A C 1
ATOM 595 O O . SER A 1 82 ? 13.841 -7.307 5.350 1.00 89.06 82 SER A O 1
ATOM 597 N N . SER A 1 83 ? 14.111 -5.166 4.750 1.00 88.56 83 SER A N 1
ATOM 598 C CA . SER A 1 83 ? 14.613 -4.729 6.060 1.00 88.56 83 SER A CA 1
ATOM 599 C C . SER A 1 83 ? 13.514 -4.474 7.094 1.00 88.56 83 SER A C 1
ATOM 601 O O . SER A 1 83 ? 13.759 -4.600 8.293 1.00 88.56 83 SER A O 1
ATOM 603 N N . THR A 1 84 ? 12.304 -4.115 6.652 1.00 87.44 84 THR A N 1
ATOM 604 C CA . THR A 1 84 ? 11.225 -3.646 7.541 1.00 87.44 84 THR A CA 1
ATOM 605 C C . THR A 1 84 ? 10.082 -4.649 7.703 1.00 87.44 84 THR A C 1
ATOM 607 O O . THR A 1 84 ? 9.362 -4.611 8.710 1.00 87.44 84 THR A O 1
ATOM 610 N N . LEU A 1 85 ? 9.867 -5.540 6.730 1.00 88.81 85 LEU A N 1
ATOM 611 C CA . LEU A 1 85 ? 8.758 -6.495 6.755 1.00 88.81 85 LEU A CA 1
ATOM 612 C C . LEU A 1 85 ? 9.241 -7.883 7.161 1.00 88.81 85 LEU A C 1
ATOM 614 O O . LEU A 1 85 ? 10.235 -8.392 6.659 1.00 88.81 85 LEU A O 1
ATOM 618 N N . LYS A 1 86 ? 8.467 -8.543 8.030 1.00 86.50 86 LYS A N 1
ATOM 619 C CA . LYS A 1 86 ? 8.670 -9.970 8.334 1.00 86.50 86 LYS A CA 1
ATOM 620 C C . LYS A 1 86 ? 8.382 -10.859 7.122 1.00 86.50 86 LYS A C 1
ATOM 622 O O . LYS A 1 86 ? 8.976 -11.920 6.985 1.00 86.50 86 LYS A O 1
ATOM 627 N N . GLN A 1 87 ? 7.432 -10.440 6.290 1.00 87.31 87 GLN A N 1
ATOM 628 C CA . GLN A 1 87 ? 7.110 -11.049 5.006 1.00 87.31 87 GLN A CA 1
ATOM 629 C C . GLN A 1 87 ? 7.205 -9.942 3.958 1.00 87.31 87 GLN A C 1
ATOM 631 O O . GLN A 1 87 ? 6.326 -9.079 3.946 1.00 87.31 87 GLN A O 1
ATOM 636 N N . PRO A 1 88 ? 8.272 -9.919 3.145 1.00 92.56 88 PRO A N 1
ATOM 637 C CA . PRO A 1 88 ? 8.411 -8.946 2.075 1.00 92.56 88 PRO A CA 1
ATOM 638 C C . PRO A 1 88 ? 7.227 -8.982 1.107 1.00 92.56 88 PRO A C 1
ATOM 640 O O . PRO A 1 88 ? 6.561 -10.011 0.924 1.00 92.56 88 PRO A O 1
ATOM 643 N N . ASN A 1 89 ? 6.986 -7.841 0.473 1.00 94.75 89 ASN A N 1
ATOM 644 C CA . ASN A 1 89 ? 6.002 -7.733 -0.593 1.00 94.75 89 ASN A CA 1
ATOM 645 C C . ASN A 1 89 ? 6.413 -8.585 -1.792 1.00 94.75 89 ASN A C 1
ATOM 647 O O . ASN A 1 89 ? 7.597 -8.716 -2.093 1.00 94.75 89 ASN A O 1
ATOM 651 N N . GLU A 1 90 ? 5.419 -9.141 -2.478 1.00 96.00 90 GLU A N 1
ATOM 652 C CA . GLU A 1 90 ? 5.616 -9.734 -3.797 1.00 96.00 90 GLU A CA 1
ATOM 653 C C . GLU A 1 90 ? 5.713 -8.603 -4.814 1.00 96.00 90 GLU A C 1
ATOM 655 O O . GLU A 1 90 ? 4.757 -7.850 -4.964 1.00 96.00 90 GLU A O 1
ATOM 660 N N . VAL A 1 91 ? 6.848 -8.450 -5.490 1.00 97.06 91 VAL A N 1
ATOM 661 C CA . VAL A 1 91 ? 7.074 -7.330 -6.411 1.00 97.06 91 VAL A CA 1
ATOM 662 C C . VAL A 1 91 ? 7.277 -7.843 -7.827 1.00 97.06 91 VAL A C 1
ATOM 664 O O . VAL A 1 91 ? 8.078 -8.749 -8.050 1.00 97.06 91 VAL A O 1
ATOM 667 N N . LYS A 1 92 ? 6.555 -7.255 -8.782 1.00 97.81 92 LYS A N 1
ATOM 668 C CA . LYS A 1 92 ? 6.805 -7.414 -10.216 1.00 97.81 92 LYS A CA 1
ATOM 669 C C . LYS A 1 92 ? 7.048 -6.045 -10.832 1.00 97.81 92 LYS A C 1
ATOM 671 O O . LYS A 1 92 ? 6.300 -5.112 -10.551 1.00 97.81 92 LYS A O 1
ATOM 676 N N . ILE A 1 93 ? 8.079 -5.921 -11.657 1.00 98.00 93 ILE A N 1
ATOM 677 C CA . ILE A 1 93 ? 8.494 -4.633 -12.216 1.00 98.00 93 ILE A CA 1
ATOM 678 C C . ILE A 1 93 ? 8.277 -4.659 -13.726 1.00 98.00 93 ILE A C 1
ATOM 680 O O . ILE A 1 93 ? 8.545 -5.664 -14.385 1.00 98.00 93 ILE A O 1
ATOM 684 N N . PHE A 1 94 ? 7.778 -3.555 -14.260 1.00 97.69 94 PHE A N 1
ATOM 685 C CA . PHE A 1 94 ? 7.523 -3.312 -15.668 1.00 97.69 94 PHE A CA 1
ATOM 686 C C . PHE A 1 94 ? 8.199 -2.008 -16.075 1.00 97.69 94 PHE A C 1
ATOM 688 O O . PHE A 1 94 ? 8.177 -1.033 -15.328 1.00 97.69 94 PHE A O 1
ATOM 695 N N . GLY A 1 95 ? 8.767 -2.000 -17.272 1.00 94.94 95 GLY A N 1
ATOM 696 C CA . GLY A 1 95 ? 9.167 -0.793 -17.974 1.00 94.94 95 GLY A CA 1
ATOM 697 C C . GLY A 1 95 ? 8.133 -0.510 -19.048 1.00 94.94 95 GLY A C 1
ATOM 698 O O . GLY A 1 95 ? 7.650 -1.453 -19.685 1.00 94.94 95 GLY A O 1
ATOM 699 N N . PHE A 1 96 ? 7.776 0.751 -19.253 1.00 93.31 96 PHE A N 1
ATOM 700 C CA . PHE A 1 96 ? 6.864 1.119 -20.326 1.00 93.31 96 PHE A CA 1
ATOM 701 C C . PHE A 1 96 ? 7.366 2.308 -21.142 1.00 93.31 96 PHE A C 1
ATOM 703 O O . PHE A 1 96 ? 8.009 3.213 -20.627 1.00 93.31 96 PHE A O 1
ATOM 710 N N . GLY A 1 97 ? 7.056 2.256 -22.433 1.00 91.44 97 GLY A N 1
ATOM 711 C CA . GLY A 1 97 ? 7.172 3.321 -23.425 1.00 91.44 97 GLY A CA 1
ATOM 712 C C . GLY A 1 97 ? 5.966 3.193 -24.353 1.00 91.44 97 GLY A C 1
ATOM 713 O O . GLY A 1 97 ? 4.829 3.175 -23.878 1.00 91.44 97 GLY A O 1
ATOM 714 N N . GLY A 1 98 ? 6.173 3.010 -25.658 1.00 89.81 98 GLY A N 1
ATOM 715 C CA . GLY A 1 98 ? 5.103 2.644 -26.589 1.00 89.81 98 GLY A CA 1
ATOM 716 C C . GLY A 1 98 ? 4.536 1.244 -26.320 1.00 89.81 98 GLY A C 1
ATOM 717 O O . GLY A 1 98 ? 3.349 1.000 -26.548 1.00 89.81 98 GLY A O 1
ATOM 718 N N . GLN A 1 99 ? 5.367 0.344 -25.785 1.00 93.25 99 GLN A N 1
ATOM 719 C CA . GLN A 1 99 ? 4.999 -0.985 -25.290 1.00 93.25 99 GLN A CA 1
ATOM 720 C C . GLN A 1 99 ? 5.295 -1.117 -23.796 1.00 93.25 99 GLN A C 1
ATOM 722 O O . GLN A 1 99 ? 6.102 -0.372 -23.242 1.00 93.25 99 GLN A O 1
ATOM 727 N N . THR A 1 100 ? 4.669 -2.100 -23.149 1.00 94.94 100 THR A N 1
ATOM 728 C CA . THR A 1 100 ? 4.985 -2.492 -21.770 1.00 94.94 100 THR A CA 1
ATOM 729 C C . THR A 1 100 ? 5.770 -3.798 -21.777 1.00 94.94 100 THR A C 1
ATOM 731 O O . THR A 1 100 ? 5.446 -4.733 -22.505 1.00 94.94 100 THR A O 1
ATOM 734 N N . VAL A 1 101 ? 6.855 -3.849 -21.003 1.00 95.62 101 VAL A N 1
ATOM 735 C CA . VAL A 1 101 ? 7.755 -5.004 -20.937 1.00 95.62 101 VAL A CA 1
ATOM 736 C C . VAL A 1 101 ? 7.995 -5.373 -19.474 1.00 95.62 101 VAL A C 1
ATOM 738 O O . VAL A 1 101 ? 8.360 -4.506 -18.676 1.00 95.62 101 VAL A O 1
ATOM 741 N N . PRO A 1 102 ? 7.833 -6.649 -19.084 1.00 96.81 102 PRO A N 1
ATOM 742 C CA . PRO A 1 102 ? 8.224 -7.093 -17.754 1.00 96.81 102 PRO A CA 1
ATOM 743 C C . PRO A 1 102 ? 9.748 -7.000 -17.587 1.00 96.81 102 PRO A C 1
ATOM 745 O O . PRO A 1 102 ? 10.506 -7.582 -18.365 1.00 96.81 102 PRO A O 1
ATOM 748 N N . LEU A 1 103 ? 10.181 -6.287 -16.547 1.00 96.81 103 LEU A N 1
ATOM 749 C CA . LEU A 1 103 ? 11.579 -6.207 -16.113 1.00 96.81 103 LEU A CA 1
ATOM 750 C C . LEU A 1 103 ? 11.937 -7.310 -15.115 1.00 96.81 103 LEU A C 1
ATOM 752 O O . LEU A 1 103 ? 13.108 -7.611 -14.926 1.00 96.81 103 LEU A O 1
ATOM 756 N N . THR A 1 104 ? 10.928 -7.950 -14.523 1.00 97.62 104 THR A N 1
ATOM 757 C CA . THR A 1 104 ? 11.081 -9.188 -13.755 1.00 97.62 104 THR A CA 1
ATOM 758 C C . THR A 1 104 ? 10.204 -10.292 -14.338 1.00 97.62 104 THR A C 1
ATOM 760 O O . THR A 1 104 ? 9.111 -10.056 -14.864 1.00 97.62 104 THR A O 1
ATOM 763 N N . SER A 1 105 ? 10.667 -11.531 -14.220 1.00 94.94 105 SER A N 1
ATOM 764 C CA . SER A 1 105 ? 10.016 -12.744 -14.719 1.00 94.94 105 SER A CA 1
ATOM 765 C C . SER A 1 105 ? 8.625 -12.964 -14.112 1.00 94.94 105 SER A C 1
ATOM 767 O O . SER A 1 105 ? 7.713 -13.469 -14.772 1.00 94.94 105 SER A O 1
ATOM 769 N N . GLY A 1 106 ? 8.420 -12.520 -12.871 1.00 96.56 106 GLY A N 1
ATOM 770 C CA . GLY A 1 106 ? 7.165 -12.647 -12.145 1.00 96.56 106 GLY A CA 1
ATOM 771 C C . GLY A 1 106 ? 7.117 -11.779 -10.891 1.00 96.56 106 GLY A C 1
ATOM 772 O O . GLY A 1 106 ? 7.894 -10.836 -10.739 1.00 96.56 106 GLY A O 1
ATOM 773 N N . PHE A 1 107 ? 6.171 -12.107 -10.010 1.00 97.00 107 PHE A N 1
ATOM 774 C CA . PHE A 1 107 ? 6.102 -11.556 -8.661 1.00 97.00 107 PHE A CA 1
ATOM 775 C C . PHE A 1 107 ? 7.117 -12.267 -7.769 1.00 97.00 107 PHE A C 1
ATOM 777 O O . PHE A 1 107 ? 7.001 -13.465 -7.515 1.00 97.00 107 PHE A O 1
ATOM 784 N N . LEU A 1 108 ? 8.112 -11.521 -7.304 1.00 96.38 108 LEU A N 1
ATOM 785 C CA . LEU A 1 108 ? 9.222 -12.037 -6.516 1.00 96.38 108 LEU A CA 1
ATOM 786 C C . LEU A 1 108 ? 9.116 -11.535 -5.078 1.00 96.38 108 LEU A C 1
ATOM 788 O O . LEU A 1 108 ? 8.911 -10.348 -4.834 1.00 96.38 108 LEU A O 1
ATOM 792 N N . THR A 1 109 ? 9.265 -12.444 -4.116 1.00 93.62 109 THR A N 1
ATOM 793 C CA . THR A 1 109 ? 9.355 -12.100 -2.687 1.00 93.62 109 THR A CA 1
ATOM 794 C C . THR A 1 109 ? 10.778 -11.820 -2.231 1.00 93.62 109 THR A C 1
ATOM 796 O O . THR A 1 109 ? 10.953 -11.216 -1.178 1.00 93.62 109 THR A O 1
ATOM 799 N N . ASP A 1 110 ? 11.786 -12.312 -2.959 1.00 94.81 110 ASP A N 1
ATOM 800 C CA . ASP A 1 110 ? 13.195 -12.042 -2.666 1.00 94.81 110 ASP A CA 1
ATOM 801 C C . ASP A 1 110 ? 13.608 -10.727 -3.339 1.00 94.81 110 ASP A C 1
ATOM 803 O O . ASP A 1 110 ? 13.725 -10.683 -4.569 1.00 94.81 110 ASP A O 1
ATOM 807 N N . PRO A 1 111 ? 13.852 -9.651 -2.568 1.00 91.88 111 PRO A N 1
ATOM 808 C CA . PRO A 1 111 ? 14.148 -8.356 -3.160 1.00 91.88 111 PRO A CA 1
ATOM 809 C C . PRO A 1 111 ? 15.496 -8.328 -3.883 1.00 91.88 111 PRO A C 1
ATOM 811 O O . PRO A 1 111 ? 15.640 -7.567 -4.832 1.00 91.88 111 PRO A O 1
ATOM 814 N N . LYS A 1 112 ? 16.453 -9.187 -3.500 1.00 94.00 112 LYS A N 1
ATOM 815 C CA . LYS A 1 112 ? 17.742 -9.289 -4.201 1.00 94.00 112 LYS A CA 1
ATOM 816 C C . LYS A 1 112 ? 17.592 -9.961 -5.560 1.00 94.00 112 LYS A C 1
ATOM 818 O O . LYS A 1 112 ? 18.250 -9.556 -6.511 1.00 94.00 112 LYS A O 1
ATOM 823 N N . ALA A 1 113 ? 16.726 -10.970 -5.656 1.00 96.25 113 ALA A N 1
ATOM 824 C CA . ALA A 1 113 ? 16.409 -11.604 -6.931 1.00 96.25 113 ALA A CA 1
ATOM 825 C C . ALA A 1 113 ? 15.676 -10.627 -7.863 1.00 96.25 113 ALA A C 1
ATOM 827 O O . ALA A 1 113 ? 16.037 -10.515 -9.029 1.00 96.25 113 ALA A O 1
ATOM 828 N N . ALA A 1 114 ? 14.703 -9.873 -7.335 1.00 96.25 114 ALA A N 1
ATOM 829 C CA . ALA A 1 114 ? 13.992 -8.851 -8.101 1.00 96.25 114 ALA A CA 1
ATOM 830 C C . ALA A 1 114 ? 14.925 -7.748 -8.616 1.00 96.25 114 ALA A C 1
ATOM 832 O O . ALA A 1 114 ? 14.835 -7.359 -9.777 1.00 96.25 114 ALA A O 1
ATOM 833 N N . GLU A 1 115 ? 15.843 -7.279 -7.771 1.00 95.69 115 GLU A N 1
ATOM 834 C CA . GLU A 1 115 ? 16.859 -6.300 -8.153 1.00 95.69 115 GLU A CA 1
ATOM 835 C C . GLU A 1 115 ? 17.816 -6.852 -9.219 1.00 95.69 115 GLU A C 1
ATOM 837 O O . GLU A 1 115 ? 18.086 -6.178 -10.210 1.00 95.69 115 GLU A O 1
ATOM 842 N N . ALA A 1 116 ? 18.288 -8.092 -9.068 1.00 95.94 116 ALA A N 1
ATOM 843 C CA . ALA A 1 116 ? 19.165 -8.718 -10.052 1.00 95.94 116 ALA A CA 1
ATOM 844 C C . ALA A 1 116 ? 18.481 -8.897 -11.419 1.00 95.94 116 ALA A C 1
ATOM 846 O O . ALA A 1 116 ? 19.104 -8.627 -12.444 1.00 95.94 116 ALA A O 1
ATOM 847 N N . GLU A 1 117 ? 17.212 -9.321 -11.448 1.00 97.62 117 GLU A N 1
ATOM 848 C CA . GLU A 1 117 ? 16.446 -9.433 -12.695 1.00 97.62 117 GLU A CA 1
ATOM 849 C C . GLU A 1 117 ? 16.201 -8.068 -13.348 1.00 97.62 117 GLU A C 1
ATOM 851 O O . GLU A 1 117 ? 16.373 -7.947 -14.560 1.00 97.62 117 GLU A O 1
ATOM 856 N N . LEU A 1 118 ? 15.878 -7.042 -12.551 1.00 96.00 118 LEU A N 1
ATOM 857 C CA . LEU A 1 118 ? 15.712 -5.671 -13.033 1.00 96.00 118 LEU A CA 1
ATOM 858 C C . LEU A 1 118 ? 16.973 -5.180 -13.753 1.00 96.00 118 LEU A C 1
ATOM 860 O O . LEU A 1 118 ? 16.893 -4.776 -14.910 1.00 96.00 118 LEU A O 1
ATOM 864 N N . ILE A 1 119 ? 18.130 -5.241 -13.088 1.00 94.56 119 ILE A N 1
ATOM 865 C CA . ILE A 1 119 ? 19.401 -4.770 -13.659 1.00 94.56 119 ILE A CA 1
ATOM 866 C C . ILE A 1 119 ? 19.771 -5.585 -14.900 1.00 94.56 119 ILE A C 1
ATOM 868 O O . ILE A 1 119 ? 20.063 -5.011 -15.946 1.00 94.56 119 ILE A O 1
ATOM 872 N N . ALA A 1 120 ? 19.658 -6.916 -14.834 1.00 94.75 120 ALA A N 1
ATOM 873 C CA . ALA A 1 120 ? 19.939 -7.775 -15.982 1.00 94.75 120 ALA A CA 1
ATOM 874 C C . ALA A 1 120 ? 19.048 -7.453 -17.192 1.00 94.75 120 ALA A C 1
ATOM 876 O O . ALA A 1 120 ? 19.496 -7.579 -18.332 1.00 94.75 120 ALA A O 1
ATOM 877 N N . LYS A 1 121 ? 17.790 -7.044 -16.964 1.00 94.38 121 LYS A N 1
ATOM 878 C CA . LYS A 1 121 ? 16.887 -6.663 -18.050 1.00 94.38 121 LYS A CA 1
ATOM 879 C C . LYS A 1 121 ? 17.163 -5.261 -18.585 1.00 94.38 121 LYS A C 1
ATOM 881 O O . LYS A 1 121 ? 17.006 -5.058 -19.783 1.00 94.38 121 LYS A O 1
ATOM 886 N N . LEU A 1 122 ? 17.594 -4.322 -17.745 1.00 92.00 122 LEU A N 1
ATOM 887 C CA . LEU A 1 122 ? 18.014 -2.983 -18.178 1.00 92.00 122 LEU A CA 1
ATOM 888 C C . LEU A 1 122 ? 19.301 -3.020 -19.019 1.00 92.00 122 LEU A C 1
ATOM 890 O O . LEU A 1 122 ? 19.432 -2.242 -19.960 1.00 92.00 122 LEU A O 1
ATOM 894 N N . ASP A 1 123 ? 20.196 -3.974 -18.749 1.00 91.06 123 ASP A N 1
ATOM 895 C CA . ASP A 1 123 ? 21.407 -4.227 -19.547 1.00 91.06 123 ASP A CA 1
ATOM 896 C C . ASP A 1 123 ? 21.136 -4.934 -20.894 1.00 91.06 123 ASP A C 1
ATOM 898 O O . ASP A 1 123 ? 22.033 -5.073 -21.733 1.00 91.06 123 ASP A O 1
ATOM 902 N N . ASP A 1 124 ? 19.905 -5.393 -21.140 1.00 90.12 124 ASP A N 1
ATOM 903 C CA . ASP A 1 124 ? 19.519 -6.047 -22.390 1.00 90.12 124 ASP A CA 1
ATOM 904 C C . ASP A 1 124 ? 19.432 -5.027 -23.536 1.00 90.12 124 ASP A C 1
ATOM 906 O O . ASP A 1 124 ? 18.478 -4.258 -23.652 1.00 90.12 124 ASP A O 1
ATOM 910 N N . SER A 1 125 ? 20.402 -5.080 -24.453 1.00 85.75 125 SER A N 1
ATOM 911 C CA . SER A 1 125 ? 20.461 -4.211 -25.641 1.00 85.75 125 SER A CA 1
ATOM 912 C C . SER A 1 125 ? 19.202 -4.231 -26.525 1.00 85.75 125 SER A C 1
ATOM 914 O O . SER A 1 125 ? 18.981 -3.300 -27.299 1.00 85.75 125 SER A O 1
ATOM 916 N N . THR A 1 126 ? 18.361 -5.267 -26.425 1.00 89.25 126 THR A N 1
ATOM 917 C CA . THR A 1 126 ? 17.110 -5.361 -27.190 1.00 89.25 126 THR A CA 1
ATOM 918 C C . THR A 1 126 ? 15.949 -4.613 -26.536 1.00 89.25 126 THR A C 1
ATOM 920 O O . THR A 1 126 ? 14.993 -4.263 -27.234 1.00 89.25 126 THR A O 1
ATOM 923 N N . LEU A 1 127 ? 16.034 -4.305 -25.235 1.00 89.56 127 LEU A N 1
ATOM 924 C CA . LEU A 1 127 ? 14.945 -3.722 -24.450 1.00 89.56 127 LEU A CA 1
ATOM 925 C C . LEU A 1 127 ? 14.425 -2.417 -25.067 1.00 89.56 127 LEU A C 1
ATOM 927 O O . LEU A 1 127 ? 13.217 -2.270 -25.244 1.00 89.56 127 LEU A O 1
ATOM 931 N N . GLY A 1 128 ? 15.320 -1.516 -25.484 1.00 85.25 128 GLY A N 1
ATOM 932 C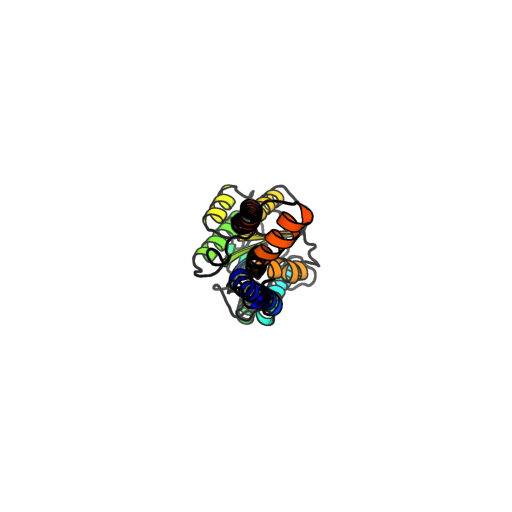 CA . GLY A 1 128 ? 14.938 -0.247 -26.112 1.00 85.25 128 GLY A CA 1
ATOM 933 C C . GLY A 1 128 ? 14.134 -0.436 -27.401 1.00 85.25 128 GLY A C 1
ATOM 934 O O . GLY A 1 128 ? 13.147 0.253 -27.626 1.00 85.25 128 GLY A O 1
ATOM 935 N N . SER A 1 129 ? 14.480 -1.423 -28.231 1.00 85.94 129 SER A N 1
ATOM 936 C CA . SER A 1 129 ? 13.720 -1.691 -29.461 1.00 85.94 129 SER A CA 1
ATOM 937 C C . SER A 1 129 ? 12.311 -2.232 -29.190 1.00 85.94 129 SER A C 1
ATOM 939 O O . SER A 1 129 ? 11.381 -1.929 -29.936 1.00 85.94 129 SER A O 1
ATOM 941 N N . VAL A 1 130 ? 12.144 -3.002 -28.109 1.00 90.25 130 VAL A N 1
ATOM 942 C CA . VAL A 1 130 ? 10.856 -3.593 -27.724 1.00 90.25 130 VAL A CA 1
ATOM 943 C C . VAL A 1 130 ? 9.964 -2.564 -27.034 1.00 90.25 130 VAL A C 1
ATOM 945 O O . VAL A 1 130 ? 8.779 -2.503 -27.342 1.00 90.25 130 VAL A O 1
ATOM 948 N N . LEU A 1 131 ? 10.527 -1.738 -26.144 1.00 88.75 131 LEU A N 1
ATOM 949 C CA . LEU A 1 131 ? 9.796 -0.697 -25.412 1.00 88.75 131 LEU A CA 1
ATOM 950 C C . LEU A 1 131 ? 9.215 0.382 -26.324 1.00 88.75 131 LEU A C 1
ATOM 952 O O . LEU A 1 131 ? 8.204 0.972 -25.960 1.00 88.75 131 LEU A O 1
ATOM 956 N N . GLN A 1 132 ? 9.835 0.632 -27.484 1.00 88.94 132 GLN A N 1
ATOM 957 C CA . GLN A 1 132 ? 9.489 1.745 -28.377 1.00 88.94 132 GLN A CA 1
ATOM 958 C C . GLN A 1 132 ? 9.531 3.090 -27.620 1.00 88.94 132 GLN A C 1
ATOM 960 O O . GLN A 1 132 ? 8.482 3.692 -27.390 1.00 88.94 132 GLN A O 1
ATOM 965 N N . PRO A 1 133 ? 10.722 3.560 -27.195 1.00 83.38 133 PRO A N 1
ATOM 966 C CA . PRO A 1 133 ? 10.871 4.670 -26.254 1.00 83.38 133 PRO A CA 1
ATOM 967 C C . PRO A 1 133 ? 10.360 6.008 -26.796 1.00 83.38 133 PRO A C 1
ATOM 969 O O . PRO A 1 133 ? 10.031 6.880 -26.010 1.00 83.38 133 PRO A O 1
ATOM 972 N N . ASP A 1 134 ? 10.224 6.175 -28.113 1.00 85.31 134 ASP A N 1
ATOM 973 C CA . ASP A 1 134 ? 9.704 7.410 -28.726 1.00 85.31 134 ASP A CA 1
ATOM 974 C C . ASP A 1 134 ? 8.185 7.607 -28.547 1.00 85.31 134 ASP A C 1
ATOM 976 O O . ASP A 1 134 ? 7.594 8.539 -29.094 1.00 85.31 134 ASP A O 1
ATOM 980 N N . SER A 1 135 ? 7.533 6.713 -27.806 1.00 85.44 135 SER A N 1
ATOM 981 C CA . SER A 1 135 ? 6.129 6.790 -27.427 1.00 85.44 135 SER A CA 1
ATOM 982 C C . SER A 1 135 ? 5.974 6.423 -25.953 1.00 85.44 135 SER A C 1
ATOM 984 O O . SER A 1 135 ? 6.820 5.746 -25.376 1.00 85.44 135 SER A O 1
ATOM 986 N N . THR A 1 136 ? 4.862 6.855 -25.366 1.00 88.25 136 THR A N 1
ATOM 987 C CA . THR A 1 136 ? 4.485 6.604 -23.972 1.00 88.25 136 THR A CA 1
ATOM 988 C C . THR A 1 136 ? 3.008 6.206 -23.927 1.00 88.25 136 THR A C 1
ATOM 990 O O . THR A 1 136 ? 2.126 7.017 -24.235 1.00 88.25 136 THR A O 1
ATOM 993 N N . ASN A 1 137 ? 2.729 4.948 -23.576 1.00 90.56 137 ASN A N 1
ATOM 994 C CA . ASN A 1 137 ? 1.398 4.344 -23.524 1.00 90.56 137 ASN A CA 1
ATOM 995 C C . ASN A 1 137 ? 1.057 3.878 -22.101 1.00 90.56 137 ASN A C 1
ATOM 997 O O . ASN A 1 137 ? 1.151 2.701 -21.744 1.00 90.56 137 ASN A O 1
ATOM 1001 N N . MET A 1 138 ? 0.609 4.830 -21.285 1.00 90.44 138 MET A N 1
ATOM 1002 C CA . MET A 1 138 ? 0.257 4.587 -19.886 1.00 90.44 138 MET A CA 1
ATOM 1003 C C . MET A 1 138 ? -0.977 3.682 -19.722 1.00 90.44 138 MET A C 1
ATOM 1005 O O . MET A 1 138 ? -1.049 2.917 -18.762 1.00 90.44 138 MET A O 1
ATOM 1009 N N . ASN A 1 139 ? -1.934 3.720 -20.661 1.00 91.38 139 ASN A N 1
ATOM 1010 C CA . ASN A 1 139 ? -3.103 2.832 -20.629 1.00 91.38 139 ASN A CA 1
ATOM 1011 C C . ASN A 1 139 ? -2.676 1.362 -20.708 1.00 91.38 139 ASN A C 1
ATOM 1013 O O . ASN A 1 139 ? -3.154 0.544 -19.922 1.00 91.38 139 ASN A O 1
ATOM 1017 N N . LEU A 1 140 ? -1.751 1.040 -21.619 1.00 92.44 140 LEU A N 1
ATOM 1018 C CA . LEU A 1 140 ? -1.219 -0.313 -21.760 1.00 92.44 140 LEU A CA 1
ATOM 1019 C C . LEU A 1 140 ? -0.451 -0.742 -20.506 1.00 92.44 140 LEU A C 1
ATOM 1021 O O . LEU A 1 140 ? -0.698 -1.834 -19.997 1.00 92.44 140 LEU A O 1
ATOM 1025 N N . ALA A 1 141 ? 0.393 0.139 -19.961 1.00 93.62 141 ALA A N 1
ATOM 1026 C CA . ALA A 1 141 ? 1.151 -0.137 -18.742 1.00 93.62 141 ALA A CA 1
ATOM 1027 C C . ALA A 1 141 ? 0.236 -0.471 -17.558 1.00 93.62 141 ALA A C 1
ATOM 1029 O O . ALA A 1 141 ? 0.428 -1.479 -16.874 1.00 93.62 141 ALA A O 1
ATOM 1030 N N . ILE A 1 142 ? -0.811 0.334 -17.353 1.00 93.62 142 ILE A N 1
ATOM 1031 C CA . ILE A 1 142 ? -1.800 0.098 -16.299 1.00 93.62 142 ILE A CA 1
ATOM 1032 C C . ILE A 1 142 ? -2.563 -1.203 -16.557 1.00 93.62 142 ILE A C 1
ATOM 1034 O O . ILE A 1 142 ? -2.750 -1.983 -15.622 1.00 93.62 142 ILE A O 1
ATOM 1038 N N . ALA A 1 143 ? -2.983 -1.470 -17.795 1.00 93.50 143 ALA A N 1
ATOM 1039 C CA . ALA A 1 143 ? -3.731 -2.675 -18.136 1.00 93.50 143 ALA A CA 1
ATOM 1040 C C . ALA A 1 143 ? -2.907 -3.955 -17.919 1.00 93.50 143 ALA A C 1
ATOM 1042 O O . ALA A 1 143 ? -3.381 -4.889 -17.271 1.00 93.50 143 ALA A O 1
ATOM 1043 N N . GLU A 1 144 ? -1.666 -4.009 -18.407 1.00 94.94 144 GLU A N 1
ATOM 1044 C CA . GLU A 1 144 ? -0.799 -5.181 -18.256 1.00 94.94 144 GLU A CA 1
ATOM 1045 C C . GLU A 1 144 ? -0.400 -5.429 -16.803 1.00 94.94 144 GLU A C 1
ATOM 1047 O O . GLU A 1 144 ? -0.489 -6.562 -16.316 1.00 94.94 144 GLU A O 1
ATOM 1052 N N . ALA A 1 145 ? -0.023 -4.372 -16.082 1.00 96.06 145 ALA A N 1
ATOM 1053 C CA . ALA A 1 145 ? 0.319 -4.480 -14.673 1.00 96.06 145 ALA A CA 1
ATOM 1054 C C . ALA A 1 145 ? -0.896 -4.919 -13.835 1.00 96.06 145 ALA A C 1
ATOM 1056 O O . ALA A 1 145 ? -0.770 -5.780 -12.959 1.00 96.06 145 ALA A O 1
ATOM 1057 N N . SER A 1 146 ? -2.091 -4.409 -14.152 1.00 95.12 146 SER A N 1
ATOM 1058 C CA . SER A 1 146 ? -3.337 -4.822 -13.497 1.00 95.12 146 SER A CA 1
ATOM 1059 C C . SER A 1 146 ? -3.682 -6.280 -13.795 1.00 95.12 146 SER A C 1
ATOM 1061 O O . SER A 1 146 ? -3.973 -7.048 -12.877 1.00 95.12 146 SER A O 1
ATOM 1063 N N . ASN A 1 147 ? -3.557 -6.710 -15.052 1.00 95.00 147 ASN A N 1
ATOM 1064 C CA . ASN A 1 147 ? -3.769 -8.103 -15.447 1.00 95.00 147 ASN A CA 1
ATOM 1065 C C . ASN A 1 147 ? -2.802 -9.060 -14.739 1.00 95.00 147 ASN A C 1
ATOM 1067 O O . ASN A 1 147 ? -3.205 -10.159 -14.351 1.00 95.00 147 ASN A O 1
ATOM 1071 N N . ALA A 1 148 ? -1.549 -8.647 -14.529 1.00 96.12 148 ALA A N 1
ATOM 1072 C CA . ALA A 1 148 ? -0.594 -9.417 -13.744 1.00 96.12 148 ALA A CA 1
ATOM 1073 C C . ALA A 1 148 ? -1.013 -9.503 -12.266 1.00 96.12 148 ALA A C 1
ATOM 1075 O O . ALA A 1 148 ? -0.996 -10.593 -11.695 1.00 96.12 148 ALA A O 1
ATOM 1076 N N . LEU A 1 149 ? -1.442 -8.391 -11.659 1.00 96.25 149 LEU A N 1
ATOM 1077 C CA . LEU A 1 149 ? -1.917 -8.356 -10.269 1.00 96.25 149 LEU A CA 1
ATOM 1078 C C . LEU A 1 149 ? -3.151 -9.235 -10.032 1.00 96.25 149 LEU A C 1
ATOM 1080 O O . LEU A 1 149 ? -3.281 -9.827 -8.960 1.00 96.25 149 LEU A O 1
ATOM 1084 N N . LEU A 1 150 ? -4.040 -9.373 -11.020 1.00 94.56 150 LEU A N 1
ATOM 1085 C CA . LEU A 1 150 ? -5.205 -10.261 -10.932 1.00 94.56 150 LEU A CA 1
ATOM 1086 C C . LEU A 1 150 ? -4.838 -11.735 -10.745 1.00 94.56 150 LEU A C 1
ATOM 1088 O O . LEU A 1 150 ? -5.621 -12.478 -10.154 1.00 94.56 150 LEU A O 1
ATOM 1092 N N . GLN A 1 151 ? -3.660 -12.150 -11.219 1.00 93.25 151 GLN A N 1
ATOM 1093 C CA . GLN A 1 151 ? -3.178 -13.522 -11.048 1.00 93.25 151 GLN A CA 1
ATOM 1094 C C . GLN A 1 151 ? -2.720 -13.803 -9.612 1.00 93.25 151 GLN A C 1
ATOM 1096 O O . GLN A 1 151 ? -2.589 -14.964 -9.228 1.00 93.25 151 GLN A O 1
ATOM 1101 N N . VAL A 1 152 ? -2.496 -12.762 -8.803 1.00 92.56 152 VAL A N 1
ATOM 1102 C CA . VAL A 1 152 ? -2.072 -12.905 -7.410 1.00 92.56 152 VAL A CA 1
ATOM 1103 C C . VAL A 1 152 ? -3.291 -13.030 -6.498 1.00 92.56 152 VAL A C 1
ATOM 1105 O O . VAL A 1 152 ? -4.202 -12.195 -6.523 1.00 92.56 152 VAL A O 1
ATOM 1108 N N . GLN A 1 153 ? -3.311 -14.085 -5.685 1.00 88.56 153 GLN A N 1
ATOM 1109 C CA . GLN A 1 153 ? -4.372 -14.382 -4.718 1.00 88.56 153 GLN A CA 1
ATOM 1110 C C . GLN A 1 153 ? -3.924 -14.034 -3.290 1.00 88.56 153 GLN A C 1
ATOM 1112 O O . GLN A 1 153 ? -2.731 -13.934 -3.016 1.00 88.56 153 GLN A O 1
ATOM 1117 N N . ASP A 1 154 ? -4.884 -13.833 -2.382 1.00 87.06 154 ASP A N 1
ATOM 1118 C CA . ASP A 1 154 ? -4.660 -13.623 -0.938 1.00 87.06 154 ASP A CA 1
ATOM 1119 C C . ASP A 1 154 ? -3.711 -12.469 -0.557 1.00 87.06 154 ASP A C 1
ATOM 1121 O O . ASP A 1 154 ? -3.072 -12.481 0.504 1.00 87.06 154 ASP A O 1
ATOM 1125 N N . ARG A 1 155 ? -3.621 -11.448 -1.414 1.00 90.81 155 ARG A N 1
ATOM 1126 C CA . ARG A 1 155 ? -2.801 -10.251 -1.202 1.00 90.81 155 ARG A CA 1
ATOM 1127 C C . ARG A 1 155 ? -3.532 -8.992 -1.643 1.00 90.81 155 ARG A C 1
ATOM 1129 O O . ARG A 1 155 ? -4.310 -9.017 -2.595 1.00 90.81 155 ARG A O 1
ATOM 1136 N N . CYS A 1 156 ? -3.227 -7.880 -0.984 1.00 92.50 156 CYS A N 1
ATOM 1137 C CA . CYS A 1 156 ? -3.598 -6.558 -1.468 1.00 92.50 156 CYS A CA 1
ATOM 1138 C C . CYS A 1 156 ? -2.832 -6.257 -2.748 1.00 92.50 156 CYS A C 1
ATOM 1140 O O . CYS A 1 156 ? -1.617 -6.443 -2.796 1.00 92.50 156 CYS A O 1
ATOM 1142 N N . ARG A 1 157 ? -3.557 -5.825 -3.777 1.00 95.44 157 ARG A N 1
ATOM 1143 C CA . ARG A 1 157 ? -3.015 -5.557 -5.105 1.00 95.44 157 ARG A CA 1
ATOM 1144 C C . ARG A 1 157 ? -2.801 -4.063 -5.254 1.00 95.44 157 ARG A C 1
ATOM 1146 O O . ARG A 1 157 ? -3.761 -3.294 -5.270 1.00 95.44 157 ARG A O 1
ATOM 1153 N N . GLU A 1 158 ? -1.543 -3.675 -5.350 1.00 96.19 158 GLU A N 1
ATOM 1154 C CA . GLU A 1 158 ? -1.127 -2.283 -5.428 1.00 96.19 158 GLU A CA 1
ATOM 1155 C C . GLU A 1 158 ? -0.361 -2.091 -6.741 1.00 96.19 158 GLU A C 1
ATOM 1157 O O . GLU A 1 158 ? 0.629 -2.768 -7.011 1.00 96.19 158 GLU A O 1
ATOM 1162 N N . LEU A 1 159 ? -0.835 -1.184 -7.583 1.00 96.19 159 LEU A N 1
ATOM 1163 C CA . LEU A 1 159 ? -0.132 -0.736 -8.775 1.00 96.19 159 LEU A CA 1
ATOM 1164 C C . LEU A 1 159 ? 0.583 0.567 -8.436 1.00 96.19 159 LEU A C 1
ATOM 1166 O O . LEU A 1 159 ? -0.043 1.511 -7.963 1.00 96.19 159 LEU A O 1
ATOM 1170 N N . LEU A 1 160 ? 1.886 0.619 -8.675 1.00 95.00 160 LEU A N 1
ATOM 1171 C CA . LEU A 1 160 ? 2.689 1.824 -8.580 1.00 95.00 160 LEU A CA 1
ATOM 1172 C C . LEU A 1 160 ? 3.081 2.278 -9.984 1.00 95.00 160 LEU A C 1
ATOM 1174 O O . LEU A 1 160 ? 3.768 1.544 -10.682 1.00 95.00 160 LEU A O 1
ATOM 1178 N N . VAL A 1 161 ? 2.656 3.473 -10.382 1.00 92.56 161 VAL A N 1
ATOM 1179 C CA . VAL A 1 161 ? 3.022 4.095 -11.663 1.00 92.56 161 VAL A CA 1
ATOM 1180 C C . VAL A 1 161 ? 3.973 5.252 -11.405 1.00 92.56 161 VAL A C 1
ATOM 1182 O O . VAL A 1 161 ? 3.695 6.107 -10.563 1.00 92.56 161 VAL A O 1
ATOM 1185 N N . VAL A 1 162 ? 5.086 5.285 -12.123 1.00 89.94 162 VAL A N 1
ATOM 1186 C CA . VAL A 1 162 ? 6.095 6.342 -12.036 1.00 89.94 162 VAL A CA 1
ATOM 1187 C C . VAL A 1 162 ? 6.264 6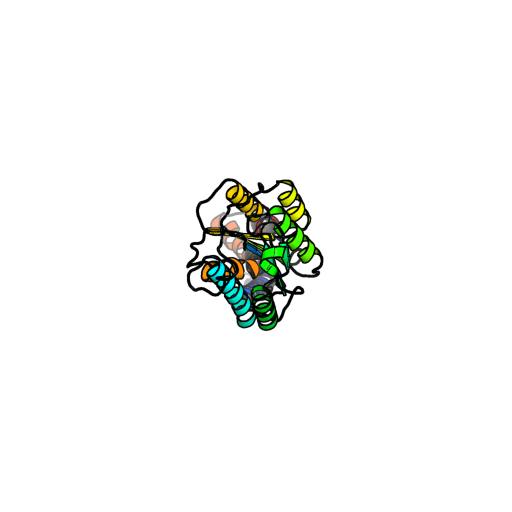.892 -13.438 1.00 89.94 162 VAL A C 1
ATOM 1189 O O . VAL A 1 162 ? 6.455 6.108 -14.361 1.00 89.94 162 VAL A O 1
ATOM 1192 N N . THR A 1 163 ? 6.075 8.197 -13.605 1.00 86.88 163 THR A N 1
ATOM 1193 C CA . THR A 1 163 ? 6.034 8.840 -14.924 1.00 86.88 163 THR A CA 1
ATOM 1194 C C . THR A 1 163 ? 6.403 10.314 -14.826 1.00 86.88 163 THR A C 1
ATOM 1196 O O . THR A 1 163 ? 6.215 10.947 -13.784 1.00 86.88 163 THR A O 1
ATOM 1199 N N . ASP A 1 164 ? 6.879 10.884 -15.926 1.00 78.56 164 ASP A N 1
ATOM 1200 C CA . ASP A 1 164 ? 7.076 12.327 -16.070 1.00 78.56 164 ASP A CA 1
ATOM 1201 C C . ASP A 1 164 ? 5.797 13.075 -16.506 1.00 78.56 164 ASP A C 1
ATOM 1203 O O . ASP A 1 164 ? 5.751 14.306 -16.492 1.00 78.56 164 ASP A O 1
ATOM 1207 N N . GLY A 1 165 ? 4.730 12.332 -16.829 1.00 66.94 165 GLY A N 1
ATOM 1208 C CA . GLY A 1 165 ? 3.424 12.880 -17.174 1.00 66.94 165 GLY A CA 1
ATOM 1209 C C . GLY A 1 165 ? 3.273 13.327 -18.624 1.00 66.94 165 GLY A C 1
ATOM 1210 O O . GLY A 1 165 ? 2.377 14.119 -18.890 1.00 66.94 165 GLY A O 1
ATOM 1211 N N . ASN A 1 166 ? 4.089 12.835 -19.563 1.00 74.94 166 ASN A N 1
ATOM 1212 C CA . ASN A 1 166 ? 3.953 13.184 -20.981 1.00 74.94 166 ASN A CA 1
ATOM 1213 C C . ASN A 1 166 ? 3.510 11.995 -21.861 1.00 74.94 166 ASN A C 1
ATOM 1215 O O . ASN A 1 166 ? 4.258 11.547 -22.737 1.00 74.94 166 ASN A O 1
ATOM 1219 N N . PRO A 1 167 ? 2.302 11.434 -21.655 1.00 78.94 167 PRO A N 1
ATOM 1220 C CA . PRO A 1 167 ? 1.861 10.300 -22.444 1.00 78.94 167 PRO A CA 1
ATOM 1221 C C . PRO A 1 167 ? 1.557 10.715 -23.892 1.00 78.94 167 PRO A C 1
ATOM 1223 O O . PRO A 1 167 ? 0.838 11.675 -24.158 1.00 78.94 167 PRO A O 1
ATOM 1226 N N . THR A 1 168 ? 2.029 9.932 -24.867 1.00 76.81 168 THR A N 1
ATOM 1227 C CA . THR A 1 168 ? 1.670 10.147 -26.286 1.00 76.81 168 THR A CA 1
ATOM 1228 C C . THR A 1 168 ? 0.206 9.833 -26.602 1.00 76.81 168 THR A C 1
ATOM 1230 O O . THR A 1 168 ? -0.296 10.219 -27.658 1.00 76.81 168 THR A O 1
ATOM 1233 N N . GLN A 1 169 ? -0.483 9.121 -25.708 1.00 78.88 169 GLN A N 1
ATOM 1234 C CA . GLN A 1 169 ? -1.907 8.814 -25.807 1.00 78.88 169 GLN A CA 1
ATOM 1235 C C . GLN A 1 169 ? -2.612 9.221 -24.511 1.00 78.88 169 GLN A C 1
ATOM 1237 O O . GLN A 1 169 ? -2.117 8.885 -23.435 1.00 78.88 169 GLN A O 1
ATOM 1242 N N . PRO A 1 170 ? -3.779 9.882 -24.582 1.00 81.69 170 PRO A N 1
ATOM 1243 C CA . PRO A 1 170 ? -4.469 10.342 -23.387 1.00 81.69 170 PRO A CA 1
ATOM 1244 C C . PRO A 1 170 ? -4.915 9.169 -22.515 1.00 81.69 170 PRO A C 1
ATOM 1246 O O . PRO A 1 170 ? -5.344 8.123 -23.011 1.00 81.69 170 PRO A O 1
ATOM 1249 N N . LEU A 1 171 ? -4.892 9.366 -21.198 1.00 84.50 171 LEU A N 1
ATOM 1250 C CA . LEU A 1 171 ? -5.372 8.360 -20.257 1.00 84.50 171 LEU A CA 1
ATOM 1251 C C . LEU A 1 171 ? -6.892 8.195 -20.408 1.00 84.50 171 LEU A C 1
ATOM 1253 O O . LEU A 1 171 ? -7.646 9.183 -20.374 1.00 84.50 171 LEU A O 1
ATOM 1257 N N . GLU A 1 172 ? -7.340 6.953 -20.598 1.00 86.38 172 GLU A N 1
ATOM 1258 C CA . GLU A 1 172 ? -8.730 6.633 -20.913 1.00 86.38 172 GLU A CA 1
ATOM 1259 C C . GLU A 1 172 ? -9.576 6.381 -19.650 1.00 86.38 172 GLU A C 1
ATOM 1261 O O . GLU A 1 172 ? -9.155 5.659 -18.743 1.00 86.38 172 GLU A O 1
ATOM 1266 N N . PRO A 1 173 ? -10.830 6.876 -19.588 1.00 80.25 173 PRO A N 1
ATOM 1267 C CA . PRO A 1 173 ? -11.724 6.615 -18.453 1.00 80.25 173 PRO A CA 1
ATOM 1268 C C . PRO A 1 173 ? -12.065 5.129 -18.241 1.00 80.25 173 PRO A C 1
ATOM 1270 O O . PRO A 1 173 ? -12.408 4.710 -17.130 1.00 80.25 173 PRO A O 1
ATOM 1273 N N . GLN A 1 174 ? -11.999 4.318 -19.303 1.00 84.62 174 GLN A N 1
ATOM 1274 C CA . GLN A 1 174 ? -12.269 2.881 -19.220 1.00 84.62 174 GLN A CA 1
ATOM 1275 C C . GLN A 1 174 ? -11.205 2.161 -18.387 1.00 84.62 174 GLN A C 1
ATOM 1277 O O . GLN A 1 174 ? -11.561 1.299 -17.582 1.00 84.62 174 GLN A O 1
ATOM 1282 N N . THR A 1 175 ? -9.941 2.583 -18.494 1.00 81.38 175 THR A N 1
ATOM 1283 C CA . THR A 1 175 ? -8.823 2.088 -17.683 1.00 81.38 175 THR A CA 1
ATOM 1284 C C . THR A 1 175 ? -9.121 2.260 -16.191 1.00 81.38 175 THR A C 1
ATOM 1286 O O . THR A 1 175 ? -9.022 1.304 -15.425 1.00 81.38 175 THR A O 1
ATOM 1289 N N . LEU A 1 176 ? -9.610 3.435 -15.769 1.00 77.56 176 LEU A N 1
ATOM 1290 C CA . LEU A 1 176 ? -10.027 3.673 -14.380 1.00 77.56 176 LEU A CA 1
ATOM 1291 C C . LEU A 1 176 ? -11.142 2.722 -13.928 1.00 77.56 176 LEU A C 1
ATOM 1293 O O . LEU A 1 176 ? -11.064 2.113 -12.860 1.00 77.56 176 LEU A O 1
ATOM 1297 N N . THR A 1 177 ? -12.182 2.587 -14.747 1.00 82.81 177 THR A N 1
ATOM 1298 C CA . THR A 1 177 ? -13.347 1.756 -14.409 1.00 82.81 177 THR A CA 1
ATOM 1299 C C . THR A 1 177 ? -12.951 0.289 -14.228 1.00 82.81 177 THR A C 1
ATOM 1301 O O . THR A 1 177 ? -13.423 -0.368 -13.299 1.00 82.81 177 THR A O 1
ATOM 1304 N N . GLN A 1 178 ? -12.052 -0.216 -15.077 1.00 85.62 178 GLN A N 1
ATOM 1305 C CA . GLN A 1 178 ? -11.547 -1.585 -14.994 1.00 85.62 178 GLN A CA 1
ATOM 1306 C C . GLN A 1 178 ? -10.725 -1.816 -13.725 1.00 85.62 178 GLN A C 1
ATOM 1308 O O . GLN A 1 178 ? -10.981 -2.782 -13.010 1.00 85.62 178 GLN A O 1
ATOM 1313 N N . VAL A 1 179 ? -9.797 -0.915 -13.397 1.00 85.94 179 VAL A N 1
ATOM 1314 C CA . VAL A 1 179 ? -8.932 -1.073 -12.218 1.00 85.94 179 VAL A CA 1
ATOM 1315 C C . VAL A 1 179 ? -9.741 -1.040 -10.914 1.00 85.94 179 VAL A C 1
ATOM 1317 O O . VAL A 1 179 ? -9.527 -1.879 -10.035 1.00 85.94 179 VAL A O 1
ATOM 1320 N N . ILE A 1 180 ? -10.729 -0.140 -10.807 1.00 84.88 180 ILE A N 1
ATOM 1321 C CA . ILE A 1 180 ? -11.646 -0.097 -9.654 1.00 84.88 180 ILE A CA 1
ATOM 1322 C C . ILE A 1 180 ? -12.418 -1.414 -9.533 1.00 84.88 180 ILE A C 1
ATOM 1324 O O . ILE A 1 180 ? -12.483 -1.992 -8.448 1.00 84.88 180 ILE A O 1
ATOM 1328 N N . ALA A 1 181 ? -12.983 -1.913 -10.639 1.00 85.94 181 ALA A N 1
ATOM 1329 C CA . ALA A 1 181 ? -13.739 -3.166 -10.642 1.00 85.94 181 ALA A CA 1
ATOM 1330 C C . ALA A 1 181 ? -12.881 -4.380 -10.241 1.00 85.94 181 ALA A C 1
ATOM 1332 O O . ALA A 1 181 ? -13.393 -5.353 -9.693 1.00 85.94 181 ALA A O 1
ATOM 1333 N N . GLN A 1 182 ? -11.573 -4.312 -10.488 1.00 88.94 182 GLN A N 1
ATOM 1334 C CA . GLN A 1 182 ? -10.597 -5.349 -10.160 1.00 88.94 182 GLN A CA 1
ATOM 1335 C C . GLN A 1 182 ? -10.072 -5.273 -8.715 1.00 88.94 182 GLN A C 1
ATOM 1337 O O . GLN A 1 182 ? -9.325 -6.160 -8.288 1.00 88.94 182 GLN A O 1
ATOM 1342 N N . GLY A 1 183 ? -10.470 -4.247 -7.950 1.00 88.50 183 GLY A N 1
ATOM 1343 C CA . GLY A 1 183 ? -10.044 -4.051 -6.562 1.00 88.50 183 GLY A CA 1
ATOM 1344 C C . GLY A 1 183 ? -8.550 -3.752 -6.426 1.00 88.50 183 GLY A C 1
ATOM 1345 O O . GLY A 1 183 ? -7.941 -4.126 -5.424 1.00 88.50 183 GLY A O 1
ATOM 1346 N N . ILE A 1 184 ? -7.951 -3.134 -7.445 1.00 93.25 184 ILE A N 1
ATOM 1347 C CA . ILE A 1 184 ? -6.535 -2.764 -7.467 1.00 93.25 184 ILE A CA 1
ATOM 1348 C C . ILE A 1 184 ? -6.412 -1.302 -7.045 1.00 93.25 184 ILE A C 1
ATOM 1350 O O . ILE A 1 184 ? -7.129 -0.434 -7.547 1.00 93.25 184 ILE A O 1
ATOM 1354 N N . LYS A 1 185 ? -5.492 -1.024 -6.122 1.00 93.88 185 LYS A N 1
ATOM 1355 C CA . LYS A 1 185 ? -5.188 0.339 -5.691 1.00 93.88 185 LYS A CA 1
ATOM 1356 C C . LYS A 1 185 ? -4.060 0.916 -6.533 1.00 93.88 185 LYS A C 1
ATOM 1358 O O . LYS A 1 185 ? -3.019 0.282 -6.665 1.00 93.88 185 LYS A O 1
ATOM 1363 N N . ILE A 1 186 ? -4.263 2.102 -7.101 1.00 93.38 186 ILE A N 1
ATOM 1364 C CA . ILE A 1 186 ? -3.231 2.808 -7.863 1.00 93.38 186 ILE A CA 1
ATOM 1365 C C . ILE A 1 186 ? -2.566 3.832 -6.962 1.00 93.38 186 ILE A C 1
ATOM 1367 O O . ILE A 1 186 ? -3.216 4.686 -6.365 1.00 93.38 186 ILE A O 1
ATOM 1371 N N . ASN A 1 187 ? -1.247 3.768 -6.918 1.00 93.44 187 ASN A N 1
ATOM 1372 C CA . ASN A 1 187 ? -0.404 4.813 -6.394 1.00 93.44 187 ASN A CA 1
ATOM 1373 C C . ASN A 1 187 ? 0.443 5.349 -7.543 1.00 93.44 187 ASN A C 1
ATOM 1375 O O . ASN A 1 187 ? 0.914 4.590 -8.387 1.00 93.44 187 ASN A O 1
ATOM 1379 N N . SER A 1 188 ? 0.642 6.655 -7.581 1.00 89.81 188 SER A N 1
ATOM 1380 C CA . SER A 1 188 ? 1.342 7.306 -8.675 1.00 89.81 188 SER A CA 1
ATOM 1381 C C . SER A 1 188 ? 2.323 8.323 -8.143 1.00 89.81 188 SER A C 1
ATOM 1383 O O . SER A 1 188 ? 1.991 9.113 -7.256 1.00 89.81 188 SER A O 1
ATOM 1385 N N . ILE A 1 189 ? 3.523 8.311 -8.704 1.00 88.56 189 ILE A N 1
ATOM 1386 C CA . ILE A 1 189 ? 4.484 9.392 -8.551 1.00 88.56 189 ILE A CA 1
ATOM 1387 C C . ILE A 1 189 ? 4.637 10.053 -9.906 1.00 88.56 189 ILE A C 1
ATOM 1389 O O . ILE A 1 189 ? 4.858 9.370 -10.903 1.00 88.56 189 ILE A O 1
ATOM 1393 N N . PHE A 1 190 ? 4.522 11.375 -9.915 1.00 86.38 190 PHE A N 1
ATOM 1394 C CA . PHE A 1 190 ? 4.846 12.160 -11.089 1.00 86.38 190 PHE A CA 1
ATOM 1395 C C . PHE A 1 190 ? 6.072 13.025 -10.837 1.00 86.38 190 PHE A C 1
ATOM 1397 O O . PHE A 1 190 ? 6.239 13.570 -9.738 1.00 86.38 190 PHE A O 1
ATOM 1404 N N . VAL A 1 191 ? 6.896 13.166 -11.871 1.00 81.12 191 VAL A N 1
ATOM 1405 C CA . VAL A 1 191 ? 8.086 14.014 -11.857 1.00 81.12 191 VAL A CA 1
ATOM 1406 C C . VAL A 1 191 ? 7.979 15.057 -12.958 1.00 81.12 191 VAL A C 1
ATOM 1408 O O . VAL A 1 191 ? 8.068 14.733 -14.131 1.00 81.12 191 VAL A O 1
ATOM 1411 N N . GLY A 1 192 ? 7.808 16.326 -12.590 1.00 74.88 192 GLY A N 1
ATOM 1412 C CA . GLY A 1 192 ? 7.715 17.418 -13.561 1.00 74.88 192 GLY A CA 1
ATOM 1413 C C . GLY A 1 192 ? 6.466 18.278 -13.399 1.00 74.88 192 GLY A C 1
ATOM 1414 O O . GLY A 1 192 ? 5.933 18.427 -12.297 1.00 74.88 192 GLY A O 1
ATOM 1415 N N . VAL A 1 193 ? 6.042 18.914 -14.493 1.00 69.25 193 VAL A N 1
ATOM 1416 C CA . VAL A 1 193 ? 4.938 19.884 -14.486 1.00 69.25 193 VAL A CA 1
ATOM 1417 C C . VAL A 1 193 ? 3.603 19.151 -14.661 1.00 69.25 193 VAL A C 1
ATOM 1419 O O . VAL A 1 193 ? 3.470 18.378 -15.605 1.00 69.25 193 VAL A O 1
ATOM 1422 N N . PRO A 1 194 ? 2.601 19.400 -13.798 1.00 68.81 194 PRO A N 1
ATOM 1423 C CA . PRO A 1 194 ? 1.300 18.754 -13.905 1.00 68.81 194 PRO A CA 1
ATOM 1424 C C . PRO A 1 194 ? 0.565 19.126 -15.199 1.00 68.81 194 PRO A C 1
ATOM 1426 O O . PRO A 1 194 ? 0.457 20.305 -15.542 1.00 68.81 194 PRO A O 1
ATOM 1429 N N . ASP A 1 195 ? 0.001 18.121 -15.864 1.00 76.00 195 ASP A N 1
ATOM 1430 C CA . ASP A 1 195 ? -0.795 18.248 -17.081 1.00 76.00 195 ASP A CA 1
ATOM 1431 C C . ASP A 1 195 ? -2.206 17.627 -16.910 1.00 76.00 195 ASP A C 1
ATOM 1433 O O . ASP A 1 195 ? -2.636 17.268 -15.805 1.00 76.00 195 ASP A O 1
ATOM 1437 N N . ALA A 1 196 ? -2.974 17.546 -18.002 1.00 79.44 196 ALA A N 1
ATOM 1438 C CA . ALA A 1 196 ? -4.339 17.024 -17.963 1.00 79.44 196 ALA A CA 1
ATOM 1439 C C . ALA A 1 196 ? -4.400 15.516 -17.666 1.00 79.44 196 ALA A C 1
ATOM 1441 O O . ALA A 1 196 ? -5.346 15.067 -17.011 1.00 79.44 196 ALA A O 1
ATOM 1442 N N . ASP A 1 197 ? -3.424 14.730 -18.122 1.00 79.19 197 ASP A N 1
ATOM 1443 C CA . ASP A 1 197 ? -3.404 13.289 -17.882 1.00 79.19 197 ASP A CA 1
ATOM 1444 C C . ASP A 1 197 ? -2.899 12.952 -16.472 1.00 79.19 197 ASP A C 1
ATOM 1446 O O . ASP A 1 197 ? -3.439 12.044 -15.837 1.00 79.19 197 ASP A O 1
ATOM 1450 N N . LEU A 1 198 ? -2.008 13.760 -15.894 1.00 77.56 198 LEU A N 1
ATOM 1451 C CA . LEU A 1 198 ? -1.643 13.694 -14.478 1.00 77.56 198 LEU A CA 1
ATOM 1452 C C . LEU A 1 198 ? -2.824 14.003 -13.554 1.00 77.56 198 LEU A C 1
ATOM 1454 O O . LEU A 1 198 ? -2.986 13.347 -12.522 1.00 77.56 198 LEU A O 1
ATOM 1458 N N . ALA A 1 199 ? -3.695 14.948 -13.921 1.00 82.25 199 ALA A N 1
ATOM 1459 C CA . ALA A 1 199 ? -4.925 15.197 -13.169 1.00 82.25 199 ALA A CA 1
ATOM 1460 C C . ALA A 1 199 ? -5.847 13.964 -13.164 1.00 82.25 199 ALA A C 1
ATOM 1462 O O . ALA A 1 199 ? -6.413 13.613 -12.123 1.00 82.25 199 ALA A O 1
ATOM 1463 N N . LYS A 1 200 ? -5.955 13.262 -14.301 1.00 85.44 200 LYS A N 1
ATOM 1464 C CA . LYS A 1 200 ? -6.704 12.001 -14.381 1.00 85.44 200 LYS A CA 1
ATOM 1465 C C . LYS A 1 200 ? -6.029 10.904 -13.570 1.00 85.44 200 LYS A C 1
ATOM 1467 O O . LYS A 1 200 ? -6.719 10.242 -12.805 1.00 85.44 200 LYS A O 1
ATOM 1472 N N . LEU A 1 201 ? -4.711 10.738 -13.667 1.00 83.56 201 LEU A N 1
ATOM 1473 C CA . LEU A 1 201 ? -3.961 9.767 -12.868 1.00 83.56 201 LEU A CA 1
ATOM 1474 C C . LEU A 1 201 ? -4.163 10.021 -11.366 1.00 83.56 201 LEU A C 1
ATOM 1476 O O . LEU A 1 201 ? -4.437 9.097 -10.607 1.00 83.56 201 LEU A O 1
ATOM 1480 N N . GLY A 1 202 ? -4.173 11.289 -10.949 1.00 85.06 202 GLY A N 1
ATOM 1481 C CA . GLY A 1 202 ? -4.551 11.702 -9.599 1.00 85.06 202 GLY A CA 1
ATOM 1482 C C . GLY A 1 202 ? -5.966 11.295 -9.201 1.00 85.06 202 GLY A C 1
ATOM 1483 O O . GLY A 1 202 ? -6.192 10.772 -8.104 1.00 85.06 202 GLY A O 1
ATOM 1484 N N . GLN A 1 203 ? -6.929 11.494 -10.098 1.00 85.38 203 GLN A N 1
ATOM 1485 C CA . GLN A 1 203 ? -8.299 11.033 -9.897 1.00 85.38 203 GLN A CA 1
ATOM 1486 C C . GLN A 1 203 ? -8.362 9.501 -9.785 1.00 85.38 203 GLN A C 1
ATOM 1488 O O . GLN A 1 203 ? -9.110 8.985 -8.954 1.00 85.38 203 GLN A O 1
ATOM 1493 N N . MET A 1 204 ? -7.563 8.768 -10.564 1.00 86.25 204 MET A N 1
ATOM 1494 C CA . MET A 1 204 ? -7.487 7.309 -10.498 1.00 86.25 204 MET A CA 1
ATOM 1495 C C . MET A 1 204 ? -6.926 6.830 -9.155 1.00 86.25 204 MET A C 1
ATOM 1497 O O . MET A 1 204 ? -7.540 5.988 -8.493 1.00 86.25 204 MET A O 1
ATOM 1501 N N . SER A 1 205 ? -5.812 7.410 -8.707 1.00 89.88 205 SER A N 1
ATOM 1502 C CA . SER A 1 205 ? -5.195 7.064 -7.424 1.00 89.88 205 SER A CA 1
ATOM 1503 C C . SER A 1 205 ? -6.139 7.353 -6.261 1.00 89.88 205 SER A C 1
ATOM 1505 O O . SER A 1 205 ? -6.399 6.480 -5.439 1.00 89.88 205 SER A O 1
ATOM 1507 N N . THR A 1 206 ? -6.770 8.529 -6.236 1.00 87.69 206 THR A N 1
ATOM 1508 C CA . THR A 1 206 ? -7.725 8.882 -5.169 1.00 87.69 206 THR A CA 1
ATOM 1509 C C . THR A 1 206 ? -8.985 8.013 -5.180 1.00 87.69 206 THR A C 1
ATOM 1511 O O . THR A 1 206 ? -9.428 7.576 -4.118 1.00 87.69 206 THR A O 1
ATOM 1514 N N . SER A 1 207 ? -9.537 7.695 -6.356 1.00 87.81 207 SER A N 1
ATOM 1515 C CA . SER A 1 207 ? -10.745 6.860 -6.479 1.00 87.81 207 SER A CA 1
ATOM 1516 C C . SER A 1 207 ? -10.512 5.408 -6.062 1.00 87.81 207 SER A C 1
ATOM 1518 O O . SER A 1 207 ? -11.441 4.740 -5.615 1.00 87.81 207 SER A O 1
ATOM 1520 N N . THR A 1 208 ? -9.277 4.919 -6.183 1.00 88.62 208 THR A N 1
ATOM 1521 C CA . THR A 1 208 ? -8.883 3.577 -5.726 1.00 88.62 208 THR A CA 1
ATOM 1522 C C . THR A 1 208 ? -8.352 3.565 -4.282 1.00 88.62 208 THR A C 1
ATOM 1524 O O . THR A 1 208 ? -8.043 2.504 -3.741 1.00 88.62 208 THR A O 1
ATOM 1527 N N . GLY A 1 209 ? -8.286 4.730 -3.623 1.00 86.94 209 GLY A N 1
ATOM 1528 C CA . GLY A 1 209 ? -7.799 4.888 -2.249 1.00 86.94 209 GLY A CA 1
ATOM 1529 C C . GLY A 1 209 ? -6.273 4.893 -2.104 1.00 86.94 209 GLY A C 1
ATOM 1530 O O . GLY A 1 209 ? -5.775 4.703 -0.994 1.00 86.94 209 GLY A O 1
ATOM 1531 N N . GLY A 1 210 ? -5.536 5.059 -3.202 1.00 89.62 210 GLY A N 1
ATOM 1532 C CA . GLY A 1 210 ? -4.085 5.225 -3.228 1.00 89.62 210 GLY A CA 1
ATOM 1533 C C . GLY A 1 210 ? -3.646 6.684 -3.273 1.00 89.62 210 GLY A C 1
ATOM 1534 O O . GLY A 1 210 ? -4.426 7.607 -3.029 1.00 89.62 210 GLY A O 1
ATOM 1535 N N . LEU A 1 211 ? -2.355 6.891 -3.523 1.00 89.44 211 LEU A N 1
ATOM 1536 C CA . LEU A 1 211 ? -1.713 8.201 -3.420 1.00 89.44 211 LEU A CA 1
ATOM 1537 C C . LEU A 1 211 ? -1.288 8.740 -4.782 1.00 89.44 211 LEU A C 1
ATOM 1539 O O . LEU A 1 211 ? -0.767 7.999 -5.606 1.00 89.44 211 LEU A O 1
ATOM 1543 N N . LEU A 1 212 ? -1.437 10.049 -4.979 1.00 88.38 212 LEU A N 1
ATOM 1544 C CA . LEU A 1 212 ? -0.691 10.798 -5.987 1.00 88.38 212 LEU A CA 1
ATOM 1545 C C . LEU A 1 212 ? 0.378 11.615 -5.267 1.00 88.38 212 LEU A C 1
ATOM 1547 O O . LEU A 1 212 ? 0.056 12.404 -4.377 1.00 88.38 212 LEU A O 1
ATOM 1551 N N . LEU A 1 213 ? 1.634 11.443 -5.656 1.00 86.75 213 LEU A N 1
ATOM 1552 C CA . LEU A 1 213 ? 2.750 12.207 -5.121 1.00 86.75 213 LEU A CA 1
ATOM 1553 C C . LEU A 1 213 ? 3.407 13.006 -6.243 1.00 86.75 213 LEU A C 1
ATOM 1555 O O . LEU A 1 213 ? 3.908 12.439 -7.209 1.00 86.75 213 LEU A O 1
ATOM 1559 N N . ALA A 1 214 ? 3.435 14.323 -6.067 1.00 82.50 214 ALA A N 1
ATOM 1560 C CA . ALA A 1 214 ? 4.378 15.177 -6.770 1.00 82.50 214 ALA A CA 1
ATOM 1561 C C . ALA A 1 214 ? 5.762 14.941 -6.168 1.00 82.50 214 ALA A C 1
ATOM 1563 O O . ALA A 1 214 ? 5.913 15.051 -4.945 1.00 82.50 214 ALA A O 1
ATOM 1564 N N . SER A 1 215 ? 6.748 14.610 -6.993 1.00 78.19 215 SER A N 1
ATOM 1565 C CA . SER A 1 215 ? 8.124 14.463 -6.537 1.00 78.19 215 SER A CA 1
ATOM 1566 C C . SER A 1 215 ? 9.074 15.224 -7.445 1.00 78.19 215 SER A C 1
ATOM 1568 O O . SER A 1 215 ? 8.887 15.300 -8.657 1.00 78.19 215 SER A O 1
ATOM 1570 N N . GLU A 1 216 ? 10.111 15.790 -6.843 1.00 79.38 216 GLU A N 1
ATOM 1571 C CA . GLU A 1 216 ? 11.305 16.140 -7.595 1.00 79.38 216 GLU A CA 1
ATOM 1572 C C . GLU A 1 216 ? 12.096 14.861 -7.836 1.00 79.38 216 GLU A C 1
ATOM 1574 O O . GLU A 1 216 ? 12.128 13.971 -6.985 1.00 79.38 216 GLU A O 1
ATOM 1579 N N . ALA A 1 217 ? 12.774 14.786 -8.974 1.00 73.81 217 ALA A N 1
ATOM 1580 C CA . ALA A 1 217 ? 13.548 13.617 -9.364 1.00 73.81 217 ALA A CA 1
ATOM 1581 C C . ALA A 1 217 ? 14.552 13.200 -8.248 1.00 73.81 217 ALA A C 1
ATOM 1583 O O . ALA A 1 217 ? 14.637 12.039 -7.848 1.00 73.81 217 ALA A O 1
ATOM 1584 N N . SER A 1 218 ? 15.185 14.183 -7.592 1.00 75.69 218 SER A N 1
ATOM 1585 C CA . SER A 1 218 ? 16.100 13.996 -6.450 1.00 75.69 218 SER A CA 1
ATOM 1586 C C . SER A 1 218 ? 15.453 13.452 -5.160 1.00 75.69 218 SER A C 1
ATOM 1588 O O . SER A 1 218 ? 16.162 13.023 -4.251 1.00 75.69 218 SER A O 1
ATOM 1590 N N . GLN A 1 219 ? 14.122 13.473 -5.048 1.00 81.12 219 GLN A N 1
ATOM 1591 C CA . GLN A 1 219 ? 13.345 13.048 -3.874 1.00 81.12 219 GLN A CA 1
ATOM 1592 C C . GLN A 1 219 ? 12.531 11.771 -4.133 1.00 81.12 219 GLN A C 1
ATOM 1594 O O . GLN A 1 219 ? 11.703 11.363 -3.306 1.00 81.12 219 GLN A O 1
ATOM 1599 N N . LEU A 1 220 ? 12.746 11.118 -5.274 1.00 80.69 220 LEU A N 1
ATOM 1600 C CA . LEU A 1 220 ? 11.956 9.962 -5.669 1.00 80.69 220 LEU A CA 1
ATOM 1601 C C . LEU A 1 220 ? 12.142 8.790 -4.695 1.00 80.69 220 LEU A C 1
ATOM 1603 O O . LEU A 1 220 ? 11.166 8.229 -4.194 1.00 80.69 220 LEU A O 1
ATOM 1607 N N . ALA A 1 221 ? 13.390 8.491 -4.327 1.00 80.75 221 ALA A N 1
ATOM 1608 C CA . ALA A 1 221 ? 13.709 7.413 -3.394 1.00 80.75 221 ALA A CA 1
ATOM 1609 C C . ALA A 1 221 ? 13.060 7.612 -2.011 1.00 80.75 221 ALA A C 1
ATOM 1611 O O . ALA A 1 221 ? 12.512 6.664 -1.442 1.00 80.75 221 ALA A O 1
ATOM 1612 N N . SER A 1 222 ? 13.048 8.839 -1.474 1.00 83.44 222 SER A N 1
ATOM 1613 C CA . SER A 1 222 ? 12.367 9.127 -0.202 1.00 83.44 222 SER A CA 1
ATOM 1614 C C . SER A 1 222 ? 10.845 9.035 -0.342 1.00 83.44 222 SER A C 1
ATOM 1616 O O . SER A 1 222 ? 10.177 8.486 0.534 1.00 83.44 222 SER A O 1
ATOM 1618 N N . SER A 1 223 ? 10.286 9.473 -1.473 1.00 83.56 223 SER A N 1
ATOM 1619 C CA . SER A 1 223 ? 8.850 9.367 -1.768 1.00 83.56 223 SER A CA 1
ATOM 1620 C C . SER A 1 223 ? 8.378 7.906 -1.816 1.00 83.56 223 SER A C 1
ATOM 1622 O O . SER A 1 223 ? 7.354 7.569 -1.211 1.00 83.56 223 SER A O 1
ATOM 1624 N N . PHE A 1 224 ? 9.154 7.020 -2.447 1.00 81.38 224 PHE A N 1
ATOM 1625 C CA . PHE A 1 224 ? 8.910 5.575 -2.438 1.00 81.38 224 PHE A CA 1
ATOM 1626 C C . PHE A 1 224 ? 9.026 4.979 -1.036 1.00 81.38 224 PHE A C 1
ATOM 1628 O O . PHE A 1 224 ? 8.132 4.260 -0.585 1.00 81.38 224 PHE A O 1
ATOM 1635 N N . LYS A 1 225 ? 10.127 5.275 -0.342 1.00 82.00 225 LYS A N 1
ATOM 1636 C CA . LYS A 1 225 ? 10.484 4.628 0.923 1.00 82.00 225 LYS A CA 1
ATOM 1637 C C . LYS A 1 225 ? 9.621 5.070 2.102 1.00 82.00 225 LYS A C 1
ATOM 1639 O O . LYS A 1 225 ? 9.301 4.253 2.961 1.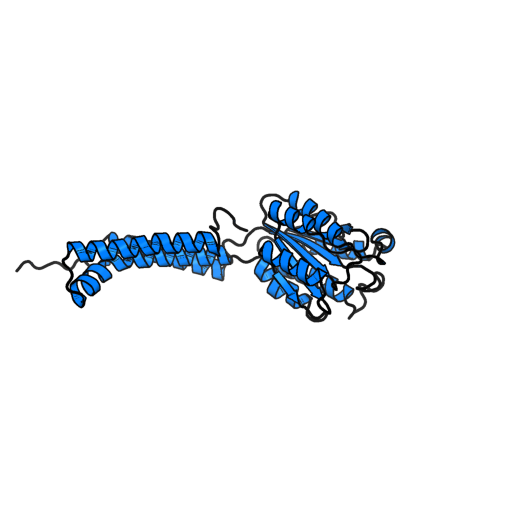00 82.00 225 LYS A O 1
ATOM 1644 N N . GLU A 1 226 ? 9.265 6.345 2.179 1.00 81.50 226 GLU A N 1
ATOM 1645 C CA . GLU A 1 226 ? 8.602 6.902 3.362 1.00 81.50 226 GLU A CA 1
ATOM 1646 C C . GLU A 1 226 ? 7.094 7.008 3.169 1.00 81.50 226 GLU A C 1
ATOM 1648 O O . GLU A 1 226 ? 6.325 6.582 4.033 1.00 81.50 226 GLU A O 1
ATOM 1653 N N . LYS A 1 227 ? 6.655 7.539 2.023 1.00 85.19 227 LYS A N 1
ATOM 1654 C CA . LYS A 1 227 ? 5.234 7.812 1.782 1.00 85.19 227 LYS A CA 1
ATOM 1655 C C . LYS A 1 227 ? 4.524 6.596 1.201 1.00 85.19 227 LYS A C 1
ATOM 1657 O O . LYS A 1 227 ? 3.576 6.100 1.807 1.00 85.19 227 LYS A O 1
ATOM 1662 N N . LEU A 1 228 ? 4.993 6.083 0.062 1.00 87.12 228 LEU A N 1
ATOM 1663 C CA . LEU A 1 228 ? 4.333 4.957 -0.604 1.00 87.12 228 LEU A CA 1
ATOM 1664 C C . LEU A 1 228 ? 4.441 3.669 0.194 1.00 87.12 228 LEU A C 1
ATOM 1666 O O . LEU A 1 228 ? 3.427 3.043 0.488 1.00 87.12 228 LEU A O 1
ATOM 1670 N N . PHE A 1 229 ? 5.656 3.282 0.577 1.00 89.19 229 PHE A N 1
ATOM 1671 C CA . PHE A 1 229 ? 5.869 2.058 1.335 1.00 89.19 229 PHE A CA 1
ATOM 1672 C C . PHE A 1 229 ? 5.118 2.081 2.671 1.00 89.19 229 PHE A C 1
ATOM 1674 O O . PHE A 1 229 ? 4.515 1.076 3.049 1.00 89.19 229 PHE A O 1
ATOM 1681 N N . GLY A 1 230 ? 5.115 3.225 3.366 1.00 86.94 230 GLY A N 1
ATOM 1682 C CA . GLY A 1 230 ? 4.364 3.408 4.606 1.00 86.94 230 GLY A CA 1
ATOM 1683 C C . GLY A 1 230 ? 2.855 3.250 4.410 1.00 86.94 230 GLY A C 1
ATOM 1684 O O . GLY A 1 230 ? 2.210 2.570 5.204 1.00 86.94 230 GLY A O 1
ATOM 1685 N N . ASN A 1 231 ? 2.302 3.820 3.335 1.00 87.62 231 ASN A N 1
ATOM 1686 C CA . ASN A 1 231 ? 0.880 3.714 3.007 1.00 87.62 231 ASN A CA 1
ATOM 1687 C C . ASN A 1 231 ? 0.473 2.288 2.610 1.00 87.62 231 ASN A C 1
ATOM 1689 O O . ASN A 1 2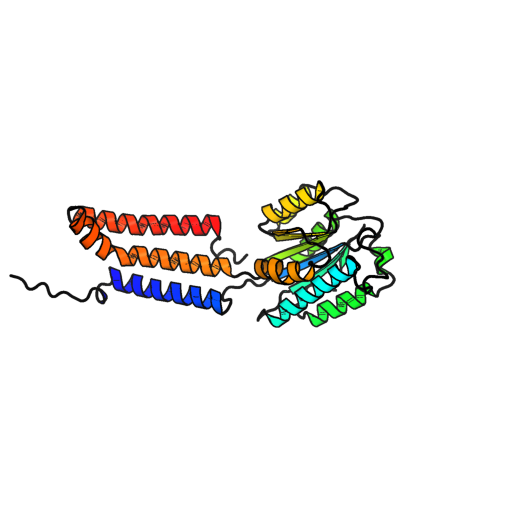31 ? -0.472 1.736 3.171 1.00 87.62 231 ASN A O 1
ATOM 1693 N N . ILE A 1 232 ? 1.224 1.680 1.689 1.00 90.38 232 ILE A N 1
ATOM 1694 C CA . ILE A 1 232 ? 0.972 0.338 1.150 1.00 90.38 232 ILE A CA 1
ATOM 1695 C C . ILE A 1 232 ? 0.997 -0.722 2.261 1.00 90.38 232 ILE A C 1
ATOM 1697 O O . ILE A 1 232 ? 0.155 -1.614 2.301 1.00 90.38 232 ILE A O 1
ATOM 1701 N N . ASN A 1 233 ? 1.948 -0.609 3.190 1.00 89.94 233 ASN A N 1
ATOM 1702 C CA . ASN A 1 233 ? 2.171 -1.604 4.241 1.00 89.94 233 ASN A CA 1
ATOM 1703 C C . ASN A 1 233 ? 1.562 -1.204 5.592 1.00 89.94 233 ASN A C 1
ATOM 1705 O O . ASN A 1 233 ? 1.968 -1.719 6.639 1.00 89.94 233 ASN A O 1
ATOM 1709 N N . SER A 1 234 ? 0.621 -0.259 5.595 1.00 88.56 234 SER A N 1
ATOM 1710 C CA . SER A 1 234 ? 0.028 0.263 6.821 1.00 88.56 234 SER A CA 1
ATOM 1711 C C . SER A 1 234 ? -0.919 -0.745 7.471 1.00 88.56 234 SER A C 1
ATOM 1713 O O . SER A 1 234 ? -1.755 -1.362 6.818 1.00 88.56 234 SER A O 1
ATOM 1715 N N . ASN A 1 235 ? -0.854 -0.862 8.797 1.00 89.94 235 ASN A N 1
ATOM 1716 C CA . ASN A 1 235 ? -1.841 -1.576 9.609 1.00 89.94 235 ASN A CA 1
ATOM 1717 C C . ASN A 1 235 ? -2.785 -0.618 10.354 1.00 89.94 235 ASN A C 1
ATOM 1719 O O . ASN A 1 235 ? -3.410 -0.997 11.346 1.00 89.94 235 ASN A O 1
ATOM 1723 N N . ILE A 1 236 ? -2.909 0.629 9.889 1.00 88.94 236 ILE A N 1
ATOM 1724 C CA . ILE A 1 236 ? -3.711 1.659 10.559 1.00 88.94 236 ILE A CA 1
ATOM 1725 C C . ILE A 1 236 ? -5.176 1.245 10.738 1.00 88.94 236 ILE A C 1
ATOM 1727 O O . ILE A 1 236 ? -5.772 1.558 11.766 1.00 88.94 236 ILE A O 1
ATOM 1731 N N . LYS A 1 237 ? -5.741 0.468 9.801 1.00 88.88 237 LYS A N 1
ATOM 1732 C CA . LYS A 1 237 ? -7.108 -0.072 9.908 1.00 88.88 237 LYS A CA 1
ATOM 1733 C C . LYS A 1 237 ? -7.290 -0.917 11.169 1.00 88.88 237 LYS A C 1
ATOM 1735 O O . LYS A 1 237 ? -8.295 -0.777 11.858 1.00 88.88 237 LYS A O 1
ATOM 1740 N N . TRP A 1 238 ? -6.298 -1.742 11.506 1.00 91.31 238 TRP A N 1
ATOM 1741 C CA . TRP A 1 238 ? -6.311 -2.546 12.727 1.00 91.31 238 TRP A CA 1
ATOM 1742 C C . TRP A 1 238 ? -6.220 -1.683 13.978 1.00 91.31 238 TRP A C 1
ATOM 1744 O O . TRP A 1 238 ? -6.973 -1.898 14.923 1.00 91.31 238 TRP A O 1
ATOM 1754 N N . ILE A 1 239 ? -5.342 -0.680 13.974 1.00 92.81 239 ILE A N 1
ATOM 1755 C CA . ILE A 1 239 ? -5.184 0.240 15.105 1.00 92.81 239 ILE A CA 1
ATOM 1756 C C . ILE A 1 239 ? -6.497 0.996 15.352 1.00 92.81 239 ILE A C 1
ATOM 1758 O O . ILE A 1 239 ? -7.012 0.981 16.468 1.00 92.81 239 ILE A O 1
ATOM 1762 N N . ILE A 1 240 ? -7.076 1.599 14.308 1.00 92.88 240 ILE A N 1
ATOM 1763 C CA . ILE A 1 240 ? -8.344 2.338 14.383 1.00 92.88 240 ILE A CA 1
ATOM 1764 C C . ILE A 1 240 ? -9.481 1.422 14.841 1.00 92.88 240 ILE A C 1
ATOM 1766 O O . ILE A 1 240 ? -10.264 1.813 15.706 1.00 92.88 240 ILE A O 1
ATOM 1770 N N . PHE A 1 241 ? -9.553 0.194 14.320 1.00 94.06 241 PHE A N 1
ATOM 1771 C CA . PHE A 1 241 ? -10.554 -0.782 14.739 1.00 94.06 241 PHE A CA 1
ATOM 1772 C C . PHE A 1 241 ? -10.473 -1.068 16.244 1.00 94.06 241 PHE A C 1
ATOM 1774 O O . PHE A 1 241 ? -11.472 -0.936 16.951 1.00 94.06 241 PHE A O 1
ATOM 1781 N N . TRP A 1 242 ? -9.286 -1.402 16.760 1.00 95.44 242 TRP A N 1
ATOM 1782 C CA . TRP A 1 242 ? -9.114 -1.712 18.181 1.00 95.44 242 TRP A CA 1
ATOM 1783 C C . TRP A 1 242 ? -9.325 -0.497 19.086 1.00 95.44 242 TRP A C 1
ATOM 1785 O O . TRP A 1 242 ? -9.897 -0.642 20.164 1.00 95.44 242 TRP A O 1
ATOM 1795 N N . LEU A 1 243 ? -8.956 0.707 18.639 1.00 95.94 243 LEU A N 1
ATOM 1796 C CA . LEU A 1 243 ? -9.291 1.948 19.342 1.00 95.94 243 LEU A CA 1
ATOM 1797 C C . LEU A 1 243 ? -10.805 2.208 19.364 1.00 95.94 243 LEU A C 1
ATOM 1799 O O . LEU A 1 243 ? -11.337 2.635 20.386 1.00 95.94 243 LEU A O 1
ATOM 1803 N N . GLY A 1 244 ? -11.520 1.894 18.282 1.00 95.75 244 GLY A N 1
ATOM 1804 C CA . GLY A 1 244 ? -12.981 1.948 18.249 1.00 95.75 244 GLY A CA 1
ATOM 1805 C C . GLY A 1 244 ? -13.622 0.951 19.220 1.00 95.75 244 GLY A C 1
ATOM 1806 O O . GLY A 1 244 ? -14.518 1.314 19.979 1.00 95.75 244 GLY A O 1
ATOM 1807 N N . MET A 1 245 ? -13.120 -0.284 19.275 1.00 96.38 245 MET A N 1
ATOM 1808 C CA . MET A 1 245 ? -13.588 -1.289 20.240 1.00 96.38 245 MET A CA 1
ATOM 1809 C C . MET A 1 245 ? -13.260 -0.907 21.692 1.00 96.38 245 MET A C 1
ATOM 1811 O O . MET A 1 245 ? -14.075 -1.131 22.593 1.00 96.38 245 MET A O 1
ATOM 1815 N N . ALA A 1 246 ? -12.108 -0.271 21.924 1.00 97.56 246 ALA A N 1
ATOM 1816 C CA . ALA A 1 246 ? -11.756 0.316 23.212 1.00 97.56 246 ALA A CA 1
ATOM 1817 C C . ALA A 1 246 ? -12.750 1.424 23.594 1.00 97.56 246 ALA A C 1
ATOM 1819 O O . ALA A 1 246 ? -13.279 1.416 24.702 1.00 97.56 246 ALA A O 1
ATOM 1820 N N . TRP A 1 247 ? -13.083 2.324 22.667 1.00 97.56 247 TRP A N 1
ATOM 1821 C CA . TRP A 1 247 ? -14.076 3.373 22.899 1.00 97.56 247 TRP A CA 1
ATOM 1822 C C . TRP A 1 247 ? -15.454 2.810 23.262 1.00 97.56 247 TRP A C 1
ATOM 1824 O O . TRP A 1 247 ? -16.064 3.255 24.232 1.00 97.56 247 TRP A O 1
ATOM 1834 N N . ILE A 1 248 ? -15.920 1.784 22.545 1.00 97.31 248 ILE A N 1
ATOM 1835 C CA . ILE A 1 248 ? -17.175 1.095 22.874 1.00 97.31 248 ILE A CA 1
ATOM 1836 C C . ILE A 1 248 ? -17.106 0.533 24.297 1.00 97.31 248 ILE A C 1
ATOM 1838 O O . ILE A 1 248 ? -17.984 0.803 25.114 1.00 97.31 248 ILE A O 1
ATOM 1842 N N . SER A 1 249 ? -16.036 -0.195 24.618 1.00 97.06 249 SER A N 1
ATOM 1843 C CA . SER A 1 249 ? -15.840 -0.792 25.944 1.00 97.06 249 SER A CA 1
ATOM 1844 C C . SER A 1 249 ? -15.830 0.264 27.055 1.00 97.06 249 SER A C 1
ATOM 1846 O O . SER A 1 249 ? -16.438 0.058 28.105 1.00 97.06 249 SER A O 1
ATOM 1848 N N . LEU A 1 250 ? -15.226 1.430 26.806 1.00 96.94 250 LEU A N 1
ATOM 1849 C CA . LEU A 1 250 ? -15.259 2.572 27.718 1.00 96.94 250 LEU A CA 1
ATOM 1850 C C . LEU A 1 250 ? -16.690 3.086 27.934 1.00 96.94 250 LEU A C 1
ATOM 1852 O O . LEU A 1 250 ? -17.095 3.289 29.074 1.00 96.94 250 LEU A O 1
ATOM 1856 N N . MET A 1 251 ? -17.483 3.261 26.873 1.00 97.19 251 MET A N 1
ATOM 1857 C CA . MET A 1 251 ? -18.870 3.731 27.003 1.00 97.19 251 MET A CA 1
ATOM 1858 C C . MET A 1 251 ? -19.742 2.763 27.809 1.00 97.19 251 MET A C 1
ATOM 1860 O O . MET A 1 251 ? -20.580 3.204 28.595 1.00 97.19 251 MET A O 1
ATOM 1864 N N . TRP A 1 252 ? -19.511 1.456 27.671 1.00 95.69 252 TRP A N 1
ATOM 1865 C CA . TRP A 1 252 ? -20.168 0.436 28.491 1.00 95.69 252 TRP A CA 1
ATOM 1866 C C . TRP A 1 252 ? -19.686 0.454 29.948 1.00 95.69 252 TRP A C 1
ATOM 1868 O O . TRP A 1 252 ? -20.504 0.397 30.864 1.00 95.69 252 TRP A O 1
ATOM 1878 N N . MET A 1 253 ? -18.383 0.619 30.187 1.00 94.12 253 MET A N 1
ATOM 1879 C CA . MET A 1 253 ? -17.811 0.764 31.535 1.00 94.12 253 MET A CA 1
ATOM 1880 C C . MET A 1 253 ? -18.391 1.979 32.282 1.00 94.12 253 MET A C 1
ATOM 1882 O O . MET A 1 253 ? -18.575 1.944 33.501 1.00 94.12 253 MET A O 1
ATOM 1886 N N . LEU A 1 254 ? -18.714 3.050 31.553 1.00 93.62 254 LEU A N 1
ATOM 1887 C CA . LEU A 1 254 ? -19.245 4.296 32.103 1.00 93.62 254 LEU A CA 1
ATOM 1888 C C . LEU A 1 254 ? -20.741 4.254 32.456 1.00 93.62 254 LEU A C 1
ATOM 1890 O O . LEU A 1 254 ? -21.225 5.231 33.022 1.00 93.62 254 LEU A O 1
ATOM 1894 N N . ILE A 1 255 ? -21.472 3.157 32.211 1.00 93.00 255 ILE A N 1
ATOM 1895 C CA . ILE A 1 255 ? -22.917 3.077 32.508 1.00 93.00 255 ILE A CA 1
ATOM 1896 C C . ILE A 1 255 ? -23.219 3.423 33.970 1.00 93.00 255 ILE A C 1
ATOM 1898 O O . ILE A 1 255 ? -24.071 4.266 34.236 1.00 93.00 255 ILE A O 1
ATOM 1902 N N . LEU A 1 256 ? -22.514 2.802 34.921 1.00 89.19 256 LEU A N 1
ATOM 1903 C CA . LEU A 1 256 ? -22.768 3.017 36.350 1.00 89.19 256 LEU A CA 1
ATOM 1904 C C . LEU A 1 256 ? -22.355 4.425 36.825 1.00 89.19 256 LEU A C 1
ATOM 1906 O O . LEU A 1 256 ? -23.153 5.051 37.527 1.00 89.19 256 LEU A O 1
ATOM 1910 N N . PRO A 1 257 ? -21.166 4.956 36.459 1.00 90.06 257 PRO A N 1
ATOM 1911 C CA . PRO A 1 257 ? -20.821 6.354 36.721 1.00 90.06 257 PRO A CA 1
ATOM 1912 C C . PRO A 1 257 ? -21.820 7.355 36.127 1.00 90.06 257 PRO A C 1
ATOM 1914 O O . PRO A 1 257 ? -22.222 8.295 36.812 1.00 90.06 257 PRO A O 1
ATOM 1917 N N . LEU A 1 258 ? -22.254 7.152 34.879 1.00 91.44 258 LEU A N 1
ATOM 1918 C CA . LEU A 1 258 ? -23.209 8.040 34.215 1.00 91.44 258 LEU A CA 1
ATOM 1919 C C . LEU A 1 258 ? -24.581 7.991 34.886 1.00 91.44 258 LEU A C 1
ATOM 1921 O O . LEU A 1 258 ? -25.148 9.040 35.171 1.00 91.44 258 LEU A O 1
ATOM 1925 N N . ASP A 1 259 ? -25.090 6.798 35.191 1.00 90.50 259 ASP A N 1
ATOM 1926 C CA . ASP A 1 259 ? -26.359 6.622 35.899 1.00 90.50 259 ASP A CA 1
ATOM 1927 C C . ASP A 1 259 ? -26.336 7.314 37.272 1.00 90.50 259 ASP A C 1
ATOM 1929 O O . ASP A 1 259 ? -27.145 8.201 37.548 1.00 90.50 259 ASP A O 1
ATOM 1933 N N . ARG A 1 260 ? -25.368 6.964 38.128 1.00 88.19 260 ARG A N 1
ATOM 1934 C CA . ARG A 1 260 ? -25.372 7.394 39.533 1.00 88.19 260 ARG A CA 1
ATOM 1935 C C . ARG A 1 260 ? -24.887 8.817 39.751 1.00 88.19 260 ARG A C 1
ATOM 1937 O O . ARG A 1 260 ? -25.468 9.534 40.561 1.00 88.19 260 ARG A O 1
ATOM 1944 N N . TRP A 1 261 ? -23.803 9.220 39.098 1.00 90.69 261 TRP A N 1
ATOM 1945 C CA . TRP A 1 261 ? -23.167 10.504 39.398 1.00 90.69 261 TRP A CA 1
ATOM 1946 C C . TRP A 1 261 ? -23.699 11.614 38.508 1.00 90.69 261 TRP A C 1
ATOM 1948 O O . TRP A 1 261 ? -24.019 12.690 39.002 1.00 90.69 261 TRP A O 1
ATOM 1958 N N . VAL A 1 262 ? -23.848 11.346 37.212 1.00 91.38 262 VAL A N 1
ATOM 1959 C CA . VAL A 1 262 ? -24.262 12.371 36.253 1.00 91.38 262 VAL A CA 1
ATOM 1960 C C . VAL A 1 262 ? -25.783 12.499 36.235 1.00 91.38 262 VAL A C 1
ATOM 1962 O O . VAL A 1 262 ? -26.324 13.540 36.597 1.00 91.38 262 VAL A O 1
ATOM 1965 N N . PHE A 1 263 ? -26.502 11.442 35.871 1.00 91.56 263 PHE A N 1
ATOM 1966 C CA . PHE A 1 263 ? -27.944 11.513 35.646 1.00 91.56 263 PHE A CA 1
ATOM 1967 C C . PHE A 1 263 ? -28.759 11.614 36.936 1.00 91.56 263 PHE A C 1
ATOM 1969 O O . PHE A 1 263 ? -29.613 12.494 37.038 1.00 91.56 263 PHE A O 1
ATOM 1976 N N . GLN A 1 264 ? -28.489 10.772 37.935 1.00 89.50 264 GLN A N 1
ATOM 1977 C CA . GLN A 1 264 ? -29.149 10.883 39.241 1.00 89.50 264 GLN A CA 1
ATOM 1978 C C . GLN A 1 264 ? -28.562 12.028 40.074 1.00 89.50 264 GLN A C 1
ATOM 1980 O O . GLN A 1 264 ? -29.313 12.828 40.624 1.00 89.50 264 GLN A O 1
ATOM 1985 N N . GLY A 1 265 ? -27.231 12.123 40.158 1.00 88.44 265 GLY A N 1
ATOM 1986 C CA . GLY A 1 265 ? -26.550 13.085 41.029 1.00 88.44 265 GLY A CA 1
ATOM 1987 C C . GLY A 1 265 ? -26.641 14.537 40.554 1.00 88.44 265 GLY A C 1
ATOM 1988 O O . GLY A 1 265 ? -27.090 15.395 41.307 1.00 88.44 265 GLY A O 1
ATOM 1989 N N . MET A 1 266 ? -26.224 14.825 39.317 1.00 92.38 266 MET A N 1
ATOM 1990 C CA . MET A 1 266 ? -26.191 16.202 38.800 1.00 92.38 266 MET A CA 1
ATOM 1991 C C . MET A 1 266 ? -27.530 16.649 38.209 1.00 92.38 266 MET A C 1
ATOM 1993 O O . MET A 1 266 ? -27.940 17.786 38.421 1.00 92.38 266 MET A O 1
ATOM 1997 N N . PHE A 1 267 ? -28.210 15.773 37.465 1.00 89.06 267 PHE A N 1
ATOM 1998 C CA . PHE A 1 267 ? -29.459 16.119 36.773 1.00 89.06 267 PHE A CA 1
ATOM 1999 C C . PHE A 1 267 ? -30.730 15.757 37.554 1.00 89.06 267 PHE A C 1
ATOM 2001 O O . PHE A 1 267 ? -31.826 16.107 37.118 1.00 89.06 267 PHE A O 1
ATOM 2008 N N . GLY A 1 268 ? -30.613 15.067 38.696 1.00 90.19 268 GLY A N 1
ATOM 2009 C CA . GLY A 1 268 ? -31.758 14.723 39.545 1.00 90.19 268 GLY A CA 1
ATOM 2010 C C . GLY A 1 268 ? -32.778 13.796 38.874 1.00 90.19 268 GLY A C 1
ATOM 2011 O O . GLY A 1 268 ? -33.954 13.798 39.246 1.00 90.19 268 GLY A O 1
ATOM 2012 N N . LEU A 1 269 ? -32.372 13.033 37.854 1.00 89.94 269 LEU A N 1
ATOM 2013 C CA . LEU A 1 269 ? -33.272 12.142 37.128 1.00 89.94 269 LEU A CA 1
ATOM 2014 C C . LEU A 1 269 ? -33.708 10.971 38.017 1.00 89.94 269 LEU A C 1
ATOM 2016 O O . LEU A 1 269 ? -32.942 10.451 38.829 1.00 89.94 269 LEU A O 1
ATOM 2020 N N . LYS A 1 270 ? -34.951 10.512 37.829 1.00 92.06 270 LYS A N 1
ATOM 2021 C CA . LYS A 1 270 ? -35.443 9.284 38.473 1.00 92.06 270 LYS A CA 1
ATOM 2022 C C . LYS A 1 270 ? -34.575 8.095 38.052 1.00 92.06 270 LYS A C 1
ATOM 2024 O O . LYS A 1 270 ? -34.190 8.016 36.887 1.00 92.06 270 LYS A O 1
ATOM 2029 N N . ILE A 1 271 ? -34.359 7.149 38.969 1.00 82.88 271 ILE A N 1
ATOM 2030 C CA . ILE A 1 271 ? -33.487 5.971 38.786 1.00 82.88 271 ILE A CA 1
ATOM 2031 C C . ILE A 1 271 ? -33.770 5.242 37.460 1.00 82.88 271 ILE A C 1
ATOM 2033 O O . ILE A 1 271 ? -32.850 5.001 36.684 1.00 82.88 271 ILE A O 1
ATOM 2037 N N . ASP A 1 272 ? -35.041 4.978 37.142 1.00 89.25 272 ASP A N 1
ATOM 2038 C CA . ASP A 1 272 ? -35.413 4.286 35.899 1.00 89.25 272 ASP A CA 1
ATOM 2039 C C . ASP A 1 272 ? -35.027 5.065 34.634 1.00 89.25 272 ASP A C 1
ATOM 2041 O O . ASP A 1 272 ? -34.654 4.477 33.619 1.00 89.25 272 ASP A O 1
ATOM 2045 N N . LEU A 1 273 ? -35.131 6.396 34.673 1.00 90.44 273 LEU A N 1
ATOM 2046 C CA . LEU A 1 273 ? -34.830 7.256 33.531 1.00 90.44 273 LEU A CA 1
ATOM 2047 C C . LEU A 1 273 ? -33.319 7.455 33.372 1.00 90.44 273 LEU A C 1
ATOM 2049 O O . LEU A 1 273 ? -32.819 7.426 32.251 1.00 90.44 273 LEU A O 1
ATOM 2053 N N . ALA A 1 274 ? -32.600 7.598 34.485 1.00 89.69 274 ALA A N 1
ATOM 2054 C CA . ALA A 1 274 ? -31.146 7.702 34.518 1.00 89.69 274 ALA A CA 1
ATOM 2055 C C . ALA A 1 274 ? -30.469 6.433 33.976 1.00 89.69 274 ALA A C 1
ATOM 2057 O O . ALA A 1 274 ? -29.628 6.520 33.078 1.00 89.69 274 ALA A O 1
ATOM 2058 N N . GLY A 1 275 ? -30.919 5.252 34.418 1.00 87.75 275 GLY A N 1
ATOM 2059 C CA . GLY A 1 275 ? -30.411 3.975 33.919 1.00 87.75 275 GLY A CA 1
ATOM 2060 C C . GLY A 1 275 ? -30.688 3.780 32.426 1.00 87.75 275 GLY A C 1
ATOM 2061 O O . GLY A 1 275 ? -29.803 3.367 31.674 1.00 87.75 275 GLY A O 1
ATOM 2062 N N . ARG A 1 276 ? -31.889 4.153 31.957 1.00 93.44 276 ARG A N 1
ATOM 2063 C CA . ARG A 1 276 ? -32.230 4.133 30.522 1.00 93.44 276 ARG A CA 1
ATOM 2064 C C . ARG A 1 276 ? -31.371 5.097 29.708 1.00 93.44 276 ARG A C 1
ATOM 2066 O O . ARG A 1 276 ? -30.940 4.727 28.622 1.00 93.44 276 ARG A O 1
ATOM 2073 N N . ALA A 1 277 ? -31.101 6.298 30.219 1.00 92.94 277 ALA A N 1
ATOM 2074 C CA . ALA A 1 277 ? -30.246 7.275 29.550 1.00 92.94 277 ALA A CA 1
ATOM 2075 C C . ALA A 1 277 ? -28.789 6.791 29.450 1.00 92.94 277 ALA A C 1
ATOM 2077 O O . ALA A 1 277 ? -28.177 6.901 28.388 1.00 92.94 277 ALA A O 1
ATOM 2078 N N . ALA A 1 278 ? -28.249 6.185 30.513 1.00 92.44 278 ALA A N 1
ATOM 2079 C CA . ALA A 1 278 ? -26.906 5.604 30.508 1.00 92.44 278 ALA A CA 1
ATOM 2080 C C . ALA A 1 278 ? -26.775 4.443 29.509 1.00 92.44 278 ALA A C 1
ATOM 2082 O O . ALA A 1 278 ? -25.820 4.402 28.732 1.00 92.44 278 ALA A O 1
ATOM 2083 N N . LEU A 1 279 ? -27.765 3.545 29.466 1.00 94.00 279 LEU A N 1
ATOM 2084 C CA . LEU A 1 279 ? -27.821 2.469 28.472 1.00 94.00 279 LEU A CA 1
ATOM 2085 C C . LEU A 1 279 ? -27.965 3.009 27.045 1.00 94.00 279 LEU A C 1
ATOM 2087 O O . LEU A 1 279 ? -27.271 2.544 26.141 1.00 94.00 279 LEU A O 1
ATOM 2091 N N . ALA A 1 280 ? -28.823 4.011 26.838 1.00 94.88 280 ALA A N 1
ATOM 2092 C CA . ALA A 1 280 ? -28.994 4.652 25.538 1.00 94.88 280 ALA A CA 1
ATOM 2093 C C . ALA A 1 280 ? -27.686 5.285 25.042 1.00 94.88 280 ALA A C 1
ATOM 2095 O O . ALA A 1 280 ? -27.358 5.135 23.869 1.00 94.88 280 ALA A O 1
ATOM 2096 N N . ASN A 1 281 ? -26.904 5.917 25.925 1.00 94.62 281 ASN A N 1
ATOM 2097 C CA . ASN A 1 281 ? -25.582 6.446 25.585 1.00 94.62 281 ASN A CA 1
ATOM 2098 C C . ASN A 1 281 ? -24.621 5.337 25.119 1.00 94.62 281 ASN A C 1
ATOM 2100 O O . ASN A 1 281 ? -23.990 5.473 24.071 1.00 94.62 281 ASN A O 1
ATOM 2104 N N . ALA A 1 282 ? -24.530 4.224 25.854 1.00 95.69 282 ALA A N 1
ATOM 2105 C CA . ALA A 1 282 ? -23.656 3.109 25.478 1.00 95.69 282 ALA A CA 1
ATOM 2106 C C . ALA A 1 282 ? -24.057 2.481 24.129 1.00 95.69 282 ALA A C 1
ATOM 2108 O O . ALA A 1 282 ? -23.205 2.233 23.270 1.00 95.69 282 ALA A O 1
ATOM 2109 N N . LEU A 1 283 ? -25.359 2.279 23.903 1.00 96.81 283 LEU A N 1
ATOM 2110 C CA . LEU A 1 283 ? -25.890 1.757 22.640 1.00 96.81 283 LEU A CA 1
ATOM 2111 C C . LEU A 1 283 ? -25.662 2.725 21.475 1.00 96.81 283 LEU A C 1
ATOM 2113 O O . LEU A 1 283 ? -25.210 2.303 20.410 1.00 96.81 283 LEU A O 1
ATOM 2117 N N . PHE A 1 284 ? -25.914 4.019 21.687 1.00 97.38 284 PHE A N 1
ATOM 2118 C CA . PHE A 1 284 ? -25.658 5.062 20.697 1.00 97.38 284 PHE A CA 1
ATOM 2119 C C . PHE A 1 284 ? -24.205 5.012 20.229 1.00 97.38 284 PHE A C 1
ATOM 2121 O O . PHE A 1 284 ? -23.959 4.828 19.039 1.00 97.38 284 PHE A O 1
ATOM 2128 N N . TRP A 1 285 ? -23.243 5.070 21.152 1.00 97.12 285 TRP A N 1
ATOM 2129 C CA . TRP A 1 285 ? -21.830 5.027 20.782 1.00 97.12 285 TRP A CA 1
ATOM 2130 C C . TRP A 1 285 ? -21.417 3.703 20.148 1.00 97.12 285 TRP A C 1
ATOM 2132 O O . TRP A 1 285 ? -20.624 3.715 19.215 1.00 97.12 285 TRP A O 1
ATOM 2142 N N . THR A 1 286 ? -22.000 2.577 20.566 1.00 96.50 286 THR A N 1
ATOM 2143 C CA . THR A 1 286 ? -21.770 1.287 19.897 1.00 96.50 286 THR A CA 1
ATOM 2144 C C . THR A 1 286 ? -22.156 1.361 18.419 1.00 96.50 286 THR A C 1
ATOM 2146 O O . THR A 1 286 ? -21.340 1.076 17.544 1.00 96.50 286 THR A O 1
ATOM 2149 N N . THR A 1 287 ? -23.379 1.805 18.123 1.00 96.19 287 THR A N 1
ATOM 2150 C CA . THR A 1 287 ? -23.862 1.921 16.738 1.00 96.19 287 THR A CA 1
ATOM 2151 C C . THR A 1 287 ? -23.111 2.982 15.933 1.00 96.19 287 THR A C 1
ATOM 2153 O O . THR A 1 287 ? -22.747 2.734 14.781 1.00 96.19 287 THR A O 1
ATOM 2156 N N . ALA A 1 288 ? -22.823 4.140 16.532 1.00 95.81 288 ALA A N 1
ATOM 2157 C CA . ALA A 1 288 ? -22.112 5.234 15.885 1.00 95.81 288 ALA A CA 1
ATOM 2158 C C . ALA A 1 288 ? -20.674 4.833 15.540 1.00 95.81 288 ALA A C 1
ATOM 2160 O O . ALA A 1 288 ? -20.253 4.995 14.396 1.00 95.81 288 ALA A O 1
ATOM 2161 N N . THR A 1 289 ? -19.936 4.247 16.486 1.00 94.94 289 THR A N 1
ATOM 2162 C CA . THR A 1 289 ? -18.556 3.810 16.260 1.00 94.94 289 THR A CA 1
ATOM 2163 C C . THR A 1 289 ? -18.482 2.719 15.201 1.00 94.94 289 THR A C 1
ATOM 2165 O O . THR A 1 289 ? -17.673 2.843 14.287 1.00 94.94 289 THR A O 1
ATOM 2168 N N . LEU A 1 290 ? -19.352 1.704 15.242 1.00 93.44 290 LEU A N 1
ATOM 2169 C CA . LEU A 1 290 ? -19.384 0.676 14.194 1.00 93.44 290 LEU A CA 1
ATOM 2170 C C . LEU A 1 290 ? -19.716 1.265 12.813 1.00 93.44 290 LEU A C 1
ATOM 2172 O O . LEU A 1 290 ? -19.093 0.884 11.824 1.00 93.44 290 LEU A O 1
ATOM 2176 N N . SER A 1 291 ? -20.633 2.235 12.743 1.00 92.31 291 SER A N 1
ATOM 2177 C CA . SER A 1 291 ? -20.978 2.923 11.490 1.00 92.31 291 SER A CA 1
ATOM 2178 C C . SER A 1 291 ? -19.809 3.739 10.929 1.00 92.31 291 SER A C 1
ATOM 2180 O O . SER A 1 291 ? -19.575 3.737 9.720 1.00 92.31 291 SER A O 1
ATOM 2182 N N . VAL A 1 292 ? -19.060 4.425 11.799 1.00 91.38 292 VAL A N 1
ATOM 2183 C CA . VAL A 1 292 ? -17.859 5.185 11.420 1.00 91.38 292 VAL A CA 1
ATOM 2184 C C . VAL A 1 292 ? -16.751 4.243 10.954 1.00 91.38 292 VAL A C 1
ATOM 2186 O O . VAL A 1 292 ? -16.188 4.469 9.886 1.00 91.38 292 VAL A O 1
ATOM 2189 N N . LEU A 1 293 ? -16.477 3.165 11.696 1.00 90.94 293 LEU A N 1
ATOM 2190 C CA . LEU A 1 293 ? -15.482 2.159 11.309 1.00 90.94 293 LEU A CA 1
ATOM 2191 C C . LEU A 1 293 ? -15.814 1.547 9.946 1.00 90.94 293 LEU A C 1
ATOM 2193 O O . LEU A 1 293 ? -14.941 1.457 9.087 1.00 90.94 293 LEU A O 1
ATOM 2197 N N . TRP A 1 294 ? -17.081 1.197 9.712 1.00 87.44 294 TRP A N 1
ATOM 2198 C CA . TRP A 1 294 ? -17.523 0.647 8.433 1.00 87.44 294 TRP A CA 1
ATOM 2199 C C . TRP A 1 294 ? -17.280 1.607 7.262 1.00 87.44 294 TRP A C 1
ATOM 2201 O O . TRP A 1 294 ? -16.785 1.184 6.221 1.00 87.44 294 TRP A O 1
ATOM 2211 N N . LYS A 1 295 ? -17.614 2.895 7.422 1.00 85.62 295 LYS A N 1
ATOM 2212 C CA . LYS A 1 295 ? -17.507 3.886 6.339 1.00 85.62 295 LYS A CA 1
ATOM 2213 C C . LYS A 1 295 ? -16.093 4.410 6.099 1.00 85.62 295 LYS A C 1
ATOM 2215 O O . LYS A 1 295 ? -15.775 4.729 4.961 1.00 85.62 295 LYS A O 1
ATOM 2220 N N . VAL A 1 296 ? -15.291 4.576 7.150 1.00 79.56 296 VAL A N 1
ATOM 2221 C CA . VAL A 1 296 ? -14.013 5.303 7.066 1.00 79.56 296 VAL A CA 1
ATOM 2222 C C . VAL A 1 296 ? -12.837 4.356 6.871 1.00 79.56 296 VAL A C 1
ATOM 2224 O O . VAL A 1 296 ? -12.041 4.550 5.960 1.00 79.56 296 VAL A O 1
ATOM 2227 N N . SER A 1 297 ? -12.708 3.336 7.721 1.00 75.81 297 SER A N 1
ATOM 2228 C CA . SER A 1 297 ? -11.571 2.407 7.675 1.00 75.81 297 SER A CA 1
ATOM 2229 C C . SER A 1 297 ? -11.906 1.083 6.992 1.00 75.81 297 SER A C 1
ATOM 2231 O O . SER A 1 297 ? -11.002 0.371 6.555 1.00 75.81 297 SER A O 1
ATOM 2233 N N . GLY A 1 298 ? -13.193 0.736 6.923 1.00 79.31 298 GLY A N 1
ATOM 2234 C CA . GLY A 1 298 ? -13.637 -0.635 6.712 1.00 79.31 298 GLY A CA 1
ATOM 2235 C C . GLY A 1 298 ? -13.412 -1.497 7.959 1.00 79.31 298 GLY A C 1
ATOM 2236 O O . GLY A 1 298 ? -12.797 -1.071 8.944 1.00 79.31 298 GLY A O 1
ATOM 2237 N N . ILE A 1 299 ? -13.926 -2.727 7.919 1.00 81.38 299 ILE A N 1
ATOM 2238 C CA . ILE A 1 299 ? -13.667 -3.734 8.952 1.00 81.38 299 ILE A CA 1
ATOM 2239 C C . ILE A 1 299 ? -12.472 -4.584 8.502 1.00 81.38 299 ILE A C 1
ATOM 2241 O O . ILE A 1 299 ? -12.585 -5.265 7.478 1.00 81.38 299 ILE A O 1
ATOM 2245 N N . PRO A 1 300 ? -11.365 -4.622 9.269 1.00 80.81 300 PRO A N 1
ATOM 2246 C CA . PRO A 1 300 ? -10.133 -5.299 8.850 1.00 80.81 300 PRO A CA 1
ATOM 2247 C C . PRO A 1 300 ? -10.289 -6.821 8.682 1.00 80.81 300 PRO A C 1
ATOM 2249 O O . PRO A 1 300 ? -9.483 -7.452 8.008 1.00 80.81 300 PRO A O 1
ATOM 2252 N N . PHE A 1 301 ? -11.335 -7.414 9.267 1.00 77.62 301 PHE A N 1
ATOM 2253 C CA . PHE A 1 301 ? -11.684 -8.829 9.097 1.00 77.62 301 PHE A CA 1
ATOM 2254 C C . PHE A 1 301 ? -12.377 -9.145 7.766 1.00 77.62 301 PHE A C 1
ATOM 2256 O O . PHE A 1 301 ? -12.398 -10.303 7.364 1.00 77.62 301 PHE A O 1
ATOM 2263 N N . ILE A 1 302 ? -12.983 -8.146 7.116 1.00 75.94 302 ILE A N 1
ATOM 2264 C CA . ILE A 1 302 ? -13.694 -8.310 5.838 1.00 75.94 302 ILE A CA 1
ATOM 2265 C C . ILE A 1 302 ? -12.769 -7.936 4.686 1.00 75.94 302 ILE A C 1
ATOM 2267 O O . ILE A 1 302 ? -12.710 -8.642 3.685 1.00 75.94 302 ILE A O 1
ATOM 2271 N N . ASN A 1 303 ? -12.036 -6.834 4.841 1.00 70.56 303 ASN A N 1
ATOM 2272 C CA . ASN A 1 303 ? -11.026 -6.417 3.888 1.00 70.56 303 ASN A CA 1
ATOM 2273 C C . ASN A 1 303 ? -9.791 -5.918 4.643 1.00 70.56 303 ASN A C 1
ATOM 2275 O O . ASN A 1 303 ? -9.841 -4.906 5.346 1.00 70.56 303 ASN A O 1
ATOM 2279 N N . ALA A 1 304 ? -8.698 -6.672 4.530 1.00 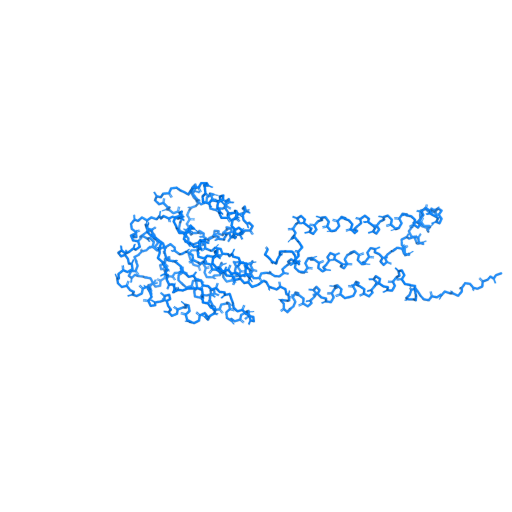68.56 304 ALA A N 1
ATOM 2280 C CA . ALA A 1 304 ? -7.400 -6.275 5.070 1.00 68.56 304 ALA A CA 1
ATOM 2281 C C . ALA A 1 304 ? -6.744 -5.172 4.218 1.00 68.56 304 ALA A C 1
ATOM 2283 O O . ALA A 1 304 ? -5.862 -4.467 4.709 1.00 68.56 304 ALA A O 1
ATOM 2284 N N . CYS A 1 305 ? -7.211 -5.026 2.974 1.00 73.25 305 CYS A N 1
ATOM 2285 C CA . CYS A 1 305 ? -6.919 -3.954 2.034 1.00 73.25 305 CYS A CA 1
ATOM 2286 C C . CYS A 1 305 ? -7.989 -2.855 2.162 1.00 73.25 305 CYS A C 1
ATOM 2288 O O . CYS A 1 305 ? -7.691 -1.688 1.846 1.00 73.25 305 CYS A O 1
#